Protein AF-0000000085013088 (afdb_homodimer)

Sequence (376 aa):
MSALPHLAALTQPIIFVDTETGGRDPARHPLLTVGLVTLTPQGEVTRPLHLRVRHEHYEVEEEAMAVNGIDLATHHATAQAPEEVAEAVRAYARAVGRVMLGGHNLAYDLGFLRWLLPDLKSIFRRGRVDTKLTAQFLLHAGILPRKVGTPLDQLAKYFGLAYQAHDALEDARVTAWVYAELLRLTARMSALPHLAALTQPIIFVDTETGGRDPARHPLLTVGLVTLTPQGEVTRPLHLRVRHEHYEVEEEAMAVNGIDLATHHATAQAPEEVAEAVRAYARAVGRVMLGGHNLAYDLGFLRWLLPDLKSIFRRGRVDTKLTAQFLLHAGILPRKVGTPLDQLAKYFGLAYQAHDALEDARVTAWVYAELLRLTAR

Solvent-accessible surface area (backbone atoms only — not comparable to full-atom values): 19861 Å² total; per-residue (Å²): 128,81,72,71,75,56,45,73,40,33,85,58,51,35,38,20,39,27,57,38,44,24,40,90,44,58,92,68,19,44,64,38,31,44,6,34,23,33,32,39,35,73,61,44,78,41,74,78,43,75,46,41,42,39,67,96,68,82,52,61,36,70,69,36,36,66,64,48,61,65,51,64,68,65,46,55,74,70,27,37,53,50,69,58,49,37,48,50,52,52,50,54,35,60,73,76,36,75,33,32,46,26,19,64,56,36,68,62,46,49,56,43,43,43,76,62,34,79,59,48,74,78,52,28,41,89,57,59,43,39,48,30,48,48,38,46,51,31,28,37,34,55,75,36,64,71,87,50,57,51,50,66,70,40,45,33,52,75,72,68,45,88,78,69,78,56,34,24,39,53,44,8,46,49,43,44,52,48,45,48,50,51,37,55,63,64,59,102,128,81,73,72,78,59,42,71,41,31,84,59,50,35,37,20,38,29,57,39,42,23,40,92,44,56,92,68,19,44,63,39,33,42,5,32,24,32,32,40,34,78,61,45,81,41,75,76,41,76,47,41,42,38,67,96,68,83,53,62,37,69,69,35,35,66,64,47,61,66,53,65,69,66,45,53,74,69,27,37,53,50,68,57,50,38,49,50,52,51,51,54,36,61,74,79,36,76,31,32,46,27,20,63,56,37,68,60,45,48,57,44,42,42,76,62,34,78,57,46,74,79,52,28,41,90,57,57,42,39,47,29,48,46,38,47,50,31,28,35,32,54,74,38,63,70,89,48,56,50,50,65,69,40,45,32,52,73,73,68,45,86,78,69,79,56,34,25,39,52,43,9,46,48,43,44,51,47,46,47,50,51,37,55,62,63,58,100

Secondary structure (DSSP, 8-state):
-------TT--S-EEEEEEEESSS-TTTSPEEEEEEEEE-TTS-EEEEEEEEB--SS----HHHHHHH---HHHHHHH-B-HHHHHHHHHHHHHHH-S-EEEESSHHHHHHHHHHH-TTHHHHS-S-EEEHHHHHHHHHHTTSS-GGG-S-HHHHHHHTT-----S-HHHHHHHHHHHHHHHHHHHH-/-------TT--S-EEEEEEEESSS-TTTSPEEEEEEEEE-TTS-EEEEEEEEB--SS----HHHHHHH---HHHHHHH-B-HHHHHHHHHHHHHHH-S-EEEESSHHHHHHHHHHH-TTHHHHS-S-EEEHHHHHHHHHHTTSS-GGG-S-HHHHHHHTT-----S-HHHHHHHHHHHHHHHHHHHH-

Organism: Deinococcus geothermalis (strain DSM 11300 / CIP 105573 / AG-3a) (NCBI:txid319795)

Structure (mmCIF, N/CA/C/O backbone):
data_AF-0000000085013088-model_v1
#
loop_
_entity.id
_entity.type
_entity.pdbx_description
1 polymer 'Exonuclease domain in DNA-polymerase alpha and epsilon chain, ribonuclease T'
#
loop_
_atom_site.group_PDB
_atom_site.id
_atom_site.type_symbol
_atom_site.label_atom_id
_atom_site.label_alt_id
_atom_site.label_comp_id
_atom_site.label_asym_id
_atom_site.label_entity_id
_atom_site.label_seq_id
_atom_site.pdbx_PDB_ins_code
_atom_site.Cartn_x
_atom_site.Cartn_y
_atom_site.Cartn_z
_atom_site.occupancy
_atom_site.B_iso_or_equiv
_atom_site.auth_seq_id
_atom_site.auth_comp_id
_atom_site.auth_asym_id
_atom_site.auth_atom_id
_atom_site.pdbx_PDB_model_num
ATOM 1 N N . MET A 1 1 ? 30.219 -21.75 -6.418 1 27.48 1 MET A N 1
ATOM 2 C CA . MET A 1 1 ? 28.812 -21.344 -6.43 1 27.48 1 MET A CA 1
ATOM 3 C C . MET A 1 1 ? 28.562 -20.266 -5.383 1 27.48 1 MET A C 1
ATOM 5 O O . MET A 1 1 ? 28.609 -20.531 -4.184 1 27.48 1 MET A O 1
ATOM 9 N N . SER A 1 2 ? 29 -19.047 -5.52 1 30.52 2 SER A N 1
ATOM 10 C CA . SER A 1 2 ? 28.984 -18.016 -4.492 1 30.52 2 SER A CA 1
ATOM 11 C C . SER A 1 2 ? 27.594 -17.875 -3.869 1 30.52 2 SER A C 1
ATOM 13 O O . SER A 1 2 ? 26.594 -17.938 -4.574 1 30.52 2 SER A O 1
ATOM 15 N N . ALA A 1 3 ? 27.375 -18.297 -2.654 1 36.16 3 ALA A N 1
ATOM 16 C CA . ALA A 1 3 ? 26.109 -18.281 -1.903 1 36.16 3 ALA A CA 1
ATOM 17 C C . ALA A 1 3 ? 25.359 -16.984 -2.148 1 36.16 3 ALA A C 1
ATOM 19 O O . ALA A 1 3 ? 25.953 -15.906 -2.209 1 36.16 3 ALA A O 1
ATOM 20 N N . LEU A 1 4 ? 24.328 -16.969 -2.924 1 45.94 4 LEU A N 1
ATOM 21 C CA . LEU A 1 4 ? 23.516 -15.773 -3.113 1 45.94 4 LEU A CA 1
ATOM 22 C C . LEU A 1 4 ? 23.516 -14.922 -1.85 1 45.94 4 LEU A C 1
ATOM 24 O O . LEU A 1 4 ? 23.344 -15.445 -0.745 1 45.94 4 LEU A O 1
ATOM 28 N N . PRO A 1 5 ? 24.188 -13.789 -1.758 1 49.44 5 PRO A N 1
ATOM 29 C CA . PRO A 1 5 ? 24.172 -13 -0.524 1 49.44 5 PRO A CA 1
ATOM 30 C C . PRO A 1 5 ? 22.812 -13.055 0.192 1 49.44 5 PRO A C 1
ATOM 32 O O . PRO A 1 5 ? 21.766 -13.062 -0.459 1 49.44 5 PRO A O 1
ATOM 35 N N . HIS A 1 6 ? 22.703 -13.836 1.251 1 55.47 6 HIS A N 1
ATOM 36 C CA . HIS A 1 6 ? 21.594 -13.906 2.182 1 55.47 6 HIS A CA 1
ATOM 37 C C . HIS A 1 6 ? 20.781 -12.609 2.176 1 55.47 6 HIS A C 1
ATOM 39 O O . HIS A 1 6 ? 21.359 -11.523 2.064 1 55.47 6 HIS A O 1
ATOM 45 N N . LEU A 1 7 ? 19.516 -12.695 1.438 1 63.69 7 LEU A N 1
ATOM 46 C CA . LEU A 1 7 ? 18.641 -11.57 1.767 1 63.69 7 LEU A CA 1
ATOM 47 C C . LEU A 1 7 ? 18.703 -11.25 3.256 1 63.69 7 LEU A C 1
ATOM 49 O O . LEU A 1 7 ? 17.781 -11.586 4.008 1 63.69 7 LEU A O 1
ATOM 53 N N . ALA A 1 8 ? 19.938 -11.125 3.754 1 59.41 8 ALA A N 1
ATOM 54 C CA . ALA A 1 8 ? 20.438 -11.227 5.121 1 59.41 8 ALA A CA 1
ATOM 55 C C . ALA A 1 8 ? 19.453 -10.602 6.113 1 59.41 8 ALA A C 1
ATOM 57 O O . ALA A 1 8 ? 19.281 -11.109 7.227 1 59.41 8 ALA A O 1
ATOM 58 N N . ALA A 1 9 ? 18.531 -9.719 5.668 1 79.69 9 ALA A N 1
ATOM 59 C CA . ALA A 1 9 ? 17.75 -9.133 6.758 1 79.69 9 ALA A CA 1
ATOM 60 C C . ALA A 1 9 ? 16.312 -9.641 6.73 1 79.69 9 ALA A C 1
ATOM 62 O O . ALA A 1 9 ? 15.523 -9.344 7.637 1 79.69 9 ALA A O 1
ATOM 63 N N . LEU A 1 10 ? 16.047 -10.508 5.746 1 89.06 10 LEU A N 1
ATOM 64 C CA . LEU A 1 10 ? 14.742 -11.156 5.773 1 89.06 10 LEU A CA 1
ATOM 65 C C . LEU A 1 10 ? 14.758 -12.367 6.695 1 89.06 10 LEU A C 1
ATOM 67 O O . LEU A 1 10 ? 15.438 -13.359 6.414 1 89.06 10 LEU A O 1
ATOM 71 N N . THR A 1 11 ? 13.984 -12.32 7.762 1 90.5 11 THR A N 1
ATOM 72 C CA . THR A 1 11 ? 14.117 -13.344 8.797 1 90.5 11 THR A CA 1
ATOM 73 C C . THR A 1 11 ? 12.922 -14.297 8.766 1 90.5 11 THR A C 1
ATOM 75 O O . THR A 1 11 ? 12.922 -15.305 9.469 1 90.5 11 THR A O 1
ATOM 78 N N . GLN A 1 12 ? 11.906 -13.969 8.078 1 94.38 12 GLN A N 1
ATOM 79 C CA . GLN A 1 12 ? 10.727 -14.82 7.93 1 94.38 12 GLN A CA 1
ATOM 80 C C . GLN A 1 12 ? 10.273 -14.891 6.473 1 94.38 12 GLN A C 1
ATOM 82 O O . GLN A 1 12 ? 10.531 -13.961 5.695 1 94.38 12 GLN A O 1
ATOM 87 N N . PRO A 1 13 ? 9.648 -16.016 6.125 1 97.25 13 PRO A N 1
ATOM 88 C CA . PRO A 1 13 ? 9.102 -16.094 4.77 1 97.25 13 PRO A CA 1
ATOM 89 C C . PRO A 1 13 ? 8 -15.07 4.523 1 97.25 13 PRO A C 1
ATOM 91 O O . PRO A 1 13 ? 7.449 -14.508 5.473 1 97.25 13 PRO A O 1
ATOM 94 N N . ILE A 1 14 ? 7.781 -14.812 3.285 1 98.31 14 ILE A N 1
ATOM 95 C CA . ILE A 1 14 ? 6.656 -14 2.842 1 98.31 14 ILE A CA 1
ATOM 96 C C . ILE A 1 14 ? 5.844 -14.766 1.8 1 98.31 14 ILE A C 1
ATOM 98 O O . ILE A 1 14 ? 6.41 -15.391 0.9 1 98.31 14 ILE A O 1
ATOM 102 N N . ILE A 1 15 ? 4.578 -14.797 1.959 1 98.88 15 ILE A N 1
ATOM 103 C CA . ILE A 1 15 ? 3.709 -15.367 0.937 1 98.88 15 ILE A CA 1
ATOM 104 C C . ILE A 1 15 ? 3.297 -14.281 -0.055 1 98.88 15 ILE A C 1
ATOM 106 O O . ILE A 1 15 ? 2.836 -13.203 0.344 1 98.88 15 ILE A O 1
ATOM 110 N N . PHE A 1 16 ? 3.523 -14.523 -1.338 1 98.94 16 PHE A N 1
ATOM 111 C CA . PHE A 1 16 ? 3.107 -13.609 -2.393 1 98.94 16 PHE A CA 1
ATOM 112 C C . PHE A 1 16 ? 1.864 -14.125 -3.104 1 98.94 16 PHE A C 1
ATOM 114 O O . PHE A 1 16 ? 1.742 -15.328 -3.352 1 98.94 16 PHE A O 1
ATOM 121 N N . VAL A 1 17 ? 0.994 -13.133 -3.443 1 98.94 17 VAL A N 1
ATOM 122 C CA . VAL A 1 17 ? -0.267 -13.508 -4.074 1 98.94 17 VAL A CA 1
ATOM 123 C C . VAL A 1 17 ? -0.49 -12.664 -5.328 1 98.94 17 VAL A C 1
ATOM 125 O O . VAL A 1 17 ? 0.005 -11.539 -5.422 1 98.94 17 VAL A O 1
ATOM 128 N N . ASP A 1 18 ? -1.131 -13.141 -6.254 1 98.88 18 ASP A N 1
ATOM 129 C CA . ASP A 1 18 ? -1.728 -12.453 -7.395 1 98.88 18 ASP A CA 1
ATOM 130 C C . ASP A 1 18 ? -3.066 -13.078 -7.777 1 98.88 18 ASP A C 1
ATOM 132 O O . ASP A 1 18 ? -3.305 -14.258 -7.512 1 98.88 18 ASP A O 1
ATOM 136 N N . THR A 1 19 ? -3.943 -12.289 -8.383 1 98.88 19 THR A N 1
ATOM 137 C CA . THR A 1 19 ? -5.254 -12.789 -8.773 1 98.88 19 THR A CA 1
ATOM 138 C C . THR A 1 19 ? -5.578 -12.398 -10.211 1 98.88 19 THR A C 1
ATOM 140 O O . THR A 1 19 ? -5.074 -11.391 -10.711 1 98.88 19 THR A O 1
ATOM 143 N N . GLU A 1 20 ? -6.25 -13.164 -10.906 1 98.75 20 GLU A N 1
ATOM 144 C CA . GLU A 1 20 ? -6.961 -12.805 -12.133 1 98.75 20 GLU A CA 1
ATOM 145 C C . GLU A 1 20 ? -8.461 -12.695 -11.883 1 98.75 20 GLU A C 1
ATOM 147 O O . GLU A 1 20 ? -9.031 -13.484 -11.133 1 98.75 20 GLU A O 1
ATOM 152 N N . THR A 1 21 ? -9.109 -11.75 -12.539 1 98.75 21 THR A N 1
ATOM 153 C CA . THR A 1 21 ? -10.5 -11.422 -12.219 1 98.75 21 THR A CA 1
ATOM 154 C C . THR A 1 21 ? -11.297 -11.156 -13.484 1 98.75 21 THR A C 1
ATOM 156 O O . THR A 1 21 ? -10.719 -10.953 -14.555 1 98.75 21 THR A O 1
ATOM 159 N N . GLY A 1 22 ? -12.586 -11.25 -13.406 1 98.56 22 GLY A N 1
ATOM 160 C CA . GLY A 1 22 ? -13.453 -11.055 -14.555 1 98.56 22 GLY A CA 1
ATOM 161 C C . GLY A 1 22 ? -13.719 -9.594 -14.859 1 98.56 22 GLY A C 1
ATOM 162 O O . GLY A 1 22 ? -14.469 -9.266 -15.781 1 98.56 22 GLY A O 1
ATOM 163 N N . GLY A 1 23 ? -13.242 -8.688 -14.172 1 98.19 23 GLY A N 1
ATOM 164 C CA . GLY A 1 23 ? -13.367 -7.242 -14.242 1 98.19 23 GLY A CA 1
ATOM 165 C C . GLY A 1 23 ? -12.641 -6.523 -13.117 1 98.19 23 GLY A C 1
ATOM 166 O O . GLY A 1 23 ? -11.859 -7.137 -12.383 1 98.19 23 GLY A O 1
ATOM 167 N N . ARG A 1 24 ? -12.859 -5.195 -12.977 1 95.69 24 ARG A N 1
ATOM 168 C CA . ARG A 1 24 ? -12.055 -4.406 -12.055 1 95.69 24 ARG A CA 1
ATOM 169 C C . ARG A 1 24 ? -12.812 -4.148 -10.75 1 95.69 24 ARG A C 1
ATOM 171 O O . ARG A 1 24 ? -12.227 -3.688 -9.766 1 95.69 24 ARG A O 1
ATOM 178 N N . ASP A 1 25 ? -14.055 -4.5 -10.641 1 96 25 ASP A N 1
ATOM 179 C CA . ASP A 1 25 ? -14.883 -4.23 -9.469 1 96 25 ASP A CA 1
ATOM 180 C C . ASP A 1 25 ? -15.141 -5.508 -8.672 1 96 25 ASP A C 1
ATOM 182 O O . ASP A 1 25 ? -15.984 -6.324 -9.062 1 96 25 ASP A O 1
ATOM 186 N N . PRO A 1 26 ? -14.602 -5.559 -7.504 1 96.25 26 PRO A N 1
ATOM 187 C CA . PRO A 1 26 ? -14.75 -6.797 -6.734 1 96.25 26 PRO A CA 1
ATOM 188 C C . PRO A 1 26 ? -16.172 -7.027 -6.246 1 96.25 26 PRO A C 1
ATOM 190 O O . PRO A 1 26 ? -16.531 -8.141 -5.852 1 96.25 26 PRO A O 1
ATOM 193 N N . ALA A 1 27 ? -17 -6.023 -6.238 1 93.69 27 ALA A N 1
ATOM 194 C CA . ALA A 1 27 ? -18.391 -6.176 -5.824 1 93.69 27 ALA A CA 1
ATOM 195 C C . ALA A 1 27 ? -19.234 -6.754 -6.953 1 93.69 27 ALA A C 1
ATOM 197 O O . ALA A 1 27 ? -20.328 -7.266 -6.715 1 93.69 27 ALA A O 1
ATOM 198 N N . ARG A 1 28 ? -18.719 -6.711 -8.156 1 96.31 28 ARG A N 1
ATOM 199 C CA . ARG A 1 28 ? -19.5 -7.078 -9.336 1 96.31 28 ARG A CA 1
ATOM 200 C C . ARG A 1 28 ? -18.859 -8.242 -10.086 1 96.31 28 ARG A C 1
ATOM 202 O O . ARG A 1 28 ? -19.562 -9.125 -10.578 1 96.31 28 ARG A O 1
ATOM 209 N N . HIS A 1 29 ? -17.578 -8.219 -10.172 1 98.38 29 HIS A N 1
ATOM 210 C CA . HIS A 1 29 ? -16.859 -9.148 -11.047 1 98.38 29 HIS A CA 1
ATOM 211 C C . HIS A 1 29 ? -16.25 -10.289 -10.25 1 98.38 29 HIS A C 1
ATOM 213 O O . HIS A 1 29 ? -15.812 -10.094 -9.109 1 98.38 29 HIS A O 1
ATOM 219 N N . PRO A 1 30 ? -16.172 -11.438 -10.828 1 98.31 30 PRO A N 1
ATOM 220 C CA . PRO A 1 30 ? -15.711 -12.617 -10.094 1 98.31 30 PRO A CA 1
ATOM 221 C C . PRO A 1 30 ? -14.188 -12.68 -9.977 1 98.31 30 PRO A C 1
ATOM 223 O O . PRO A 1 30 ? -13.477 -12.297 -10.906 1 98.31 30 PRO A O 1
ATOM 226 N N . LEU A 1 31 ? -13.727 -13.156 -8.805 1 98.69 31 LEU A N 1
ATOM 227 C CA . LEU A 1 31 ? -12.375 -13.672 -8.641 1 98.69 31 LEU A CA 1
ATOM 228 C C . LEU A 1 31 ? -12.203 -14.992 -9.375 1 98.69 31 LEU A C 1
ATOM 230 O O . LEU A 1 31 ? -12.875 -15.977 -9.062 1 98.69 31 LEU A O 1
ATOM 234 N N . LEU A 1 32 ? -11.312 -15.07 -10.344 1 98.81 32 LEU A N 1
ATOM 235 C CA . LEU A 1 32 ? -11.25 -16.25 -11.195 1 98.81 32 LEU A CA 1
ATOM 236 C C . LEU A 1 32 ? -10.117 -17.172 -10.766 1 98.81 32 LEU A C 1
ATOM 238 O O . LEU A 1 32 ? -10.312 -18.375 -10.617 1 98.81 32 LEU A O 1
ATOM 242 N N . THR A 1 33 ? -8.945 -16.656 -10.594 1 98.88 33 THR A N 1
ATOM 243 C CA . THR A 1 33 ? -7.824 -17.484 -10.18 1 98.88 33 THR A CA 1
ATOM 244 C C . THR A 1 33 ? -7.004 -16.797 -9.094 1 98.88 33 THR A C 1
ATOM 246 O O . THR A 1 33 ? -7.031 -15.562 -8.984 1 98.88 33 THR A O 1
ATOM 249 N N . VAL A 1 34 ? -6.363 -17.531 -8.227 1 98.88 34 VAL A N 1
ATOM 250 C CA . VAL A 1 34 ? -5.449 -17.078 -7.184 1 98.88 34 VAL A CA 1
ATOM 251 C C . VAL A 1 34 ? -4.121 -17.828 -7.305 1 98.88 34 VAL A C 1
ATOM 253 O O . VAL A 1 34 ? -4.098 -19.047 -7.391 1 98.88 34 VAL A O 1
ATOM 256 N N . GLY A 1 35 ? -3.076 -17.125 -7.418 1 98.88 35 GLY A N 1
ATOM 257 C CA . GLY A 1 35 ? -1.736 -17.688 -7.367 1 98.88 35 GLY A CA 1
ATOM 258 C C . GLY A 1 35 ? -0.984 -17.328 -6.098 1 98.88 35 GLY A C 1
ATOM 259 O O . GLY A 1 35 ? -1.041 -16.172 -5.645 1 98.88 35 GLY A O 1
ATOM 260 N N . LEU A 1 36 ? -0.337 -18.344 -5.477 1 98.88 36 LEU A N 1
ATOM 261 C CA . LEU A 1 36 ? 0.45 -18.125 -4.27 1 98.88 36 LEU A CA 1
ATOM 262 C C . LEU A 1 36 ? 1.826 -18.766 -4.391 1 98.88 36 LEU A C 1
ATOM 264 O O . LEU A 1 36 ? 1.956 -19.859 -4.941 1 98.88 36 LEU A O 1
ATOM 268 N N . VAL A 1 37 ? 2.807 -18.125 -3.895 1 98.94 37 VAL A N 1
ATOM 269 C CA . VAL A 1 37 ? 4.137 -18.688 -3.699 1 98.94 37 VAL A CA 1
ATOM 270 C C . VAL A 1 37 ? 4.719 -18.203 -2.375 1 98.94 37 VAL A C 1
ATOM 272 O O . VAL A 1 37 ? 4.184 -17.266 -1.764 1 98.94 37 VAL A O 1
ATOM 275 N N . THR A 1 38 ? 5.699 -18.844 -1.912 1 98.75 38 THR A N 1
ATOM 276 C CA . THR A 1 38 ? 6.406 -18.438 -0.701 1 98.75 38 THR A CA 1
ATOM 277 C C . THR A 1 38 ? 7.844 -18.031 -1.02 1 98.75 38 THR A C 1
ATOM 279 O O . THR A 1 38 ? 8.57 -18.781 -1.682 1 98.75 38 THR A O 1
ATOM 282 N N . LEU A 1 39 ? 8.219 -16.828 -0.679 1 98.31 39 LEU A N 1
ATOM 283 C CA . LEU A 1 39 ? 9.617 -16.406 -0.702 1 98.31 39 LEU A CA 1
ATOM 284 C C . LEU A 1 39 ? 10.297 -16.719 0.628 1 98.31 39 LEU A C 1
ATOM 286 O O . LEU A 1 39 ? 9.891 -16.203 1.672 1 98.31 39 LEU A O 1
ATOM 290 N N . THR A 1 40 ? 11.32 -17.531 0.574 1 96.81 40 THR A N 1
ATOM 291 C CA . THR A 1 40 ? 12.039 -17.875 1.796 1 96.81 40 THR A CA 1
ATOM 292 C C . THR A 1 40 ? 13.078 -16.812 2.133 1 96.81 40 THR A C 1
ATOM 294 O O . THR A 1 40 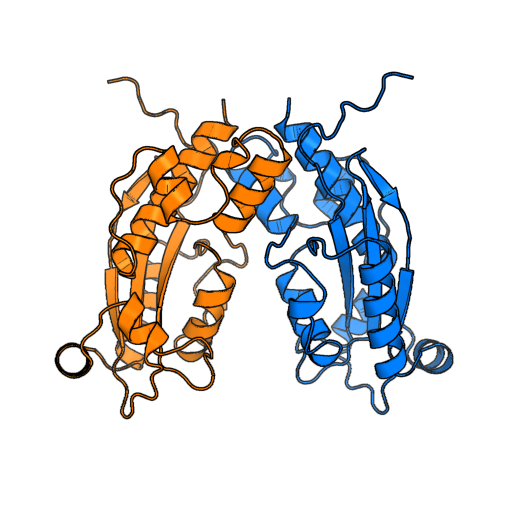? 13.461 -16.016 1.269 1 96.81 40 THR A O 1
ATOM 297 N N . PRO A 1 41 ? 13.523 -16.797 3.377 1 94.62 41 PRO A N 1
ATOM 298 C CA . PRO A 1 41 ? 14.562 -15.852 3.76 1 94.62 41 PRO A CA 1
ATOM 299 C C . PRO A 1 41 ? 15.844 -16.016 2.947 1 94.62 41 PRO A C 1
ATOM 301 O O . PRO A 1 41 ? 16.641 -15.078 2.852 1 94.62 41 PRO A O 1
ATOM 304 N N . GLN A 1 42 ? 16.062 -17.125 2.344 1 92.31 42 GLN A N 1
ATOM 305 C CA . GLN A 1 42 ? 17.25 -17.406 1.535 1 92.31 42 GLN A CA 1
ATOM 306 C C . GLN A 1 42 ? 17.078 -16.891 0.106 1 92.31 42 GLN A C 1
ATOM 308 O O . GLN A 1 42 ? 18.016 -16.922 -0.69 1 92.31 42 GLN A O 1
ATOM 313 N N . GLY A 1 43 ? 15.867 -16.438 -0.183 1 93.94 43 GLY A N 1
ATOM 314 C CA . GLY A 1 43 ? 15.625 -15.859 -1.498 1 93.94 43 GLY A CA 1
ATOM 315 C C . GLY A 1 43 ? 15.062 -16.859 -2.49 1 93.94 43 GLY A C 1
ATOM 316 O O . GLY A 1 43 ? 15.062 -16.609 -3.697 1 93.94 43 GLY A O 1
ATOM 317 N N . GLU A 1 44 ? 14.57 -17.922 -1.968 1 95.94 44 GLU A N 1
ATOM 318 C CA . GLU A 1 44 ? 13.984 -18.953 -2.83 1 95.94 44 GLU A CA 1
ATOM 319 C C . GLU A 1 44 ? 12.477 -18.766 -2.941 1 95.94 44 GLU A C 1
ATOM 321 O O . GLU A 1 44 ? 11.805 -18.453 -1.955 1 95.94 44 GLU A O 1
ATOM 326 N N . VAL A 1 45 ? 12.016 -18.969 -4.145 1 97.75 45 VAL A N 1
ATOM 327 C CA . VAL A 1 45 ? 10.57 -18.969 -4.367 1 97.75 45 VAL A CA 1
ATOM 328 C C . VAL A 1 45 ? 10.07 -20.406 -4.426 1 97.75 45 VAL A C 1
ATOM 330 O O . VAL A 1 45 ? 10.469 -21.172 -5.301 1 97.75 45 VAL A O 1
ATOM 333 N N . THR A 1 46 ? 9.18 -20.734 -3.486 1 98.31 46 THR A N 1
ATOM 334 C CA . THR A 1 46 ? 8.781 -22.125 -3.301 1 98.31 46 THR A CA 1
ATOM 335 C C . THR A 1 46 ? 7.266 -22.234 -3.16 1 98.31 46 THR A C 1
ATOM 337 O O . THR A 1 46 ? 6.551 -21.234 -3.236 1 98.31 46 THR A O 1
ATOM 340 N N . ARG A 1 47 ? 6.754 -23.469 -3.16 1 98.56 47 ARG A N 1
ATOM 341 C CA . ARG A 1 47 ? 5.395 -23.859 -2.793 1 98.56 47 ARG A CA 1
ATOM 342 C C . ARG A 1 47 ? 4.371 -23.203 -3.721 1 98.56 47 ARG A C 1
ATOM 344 O O . ARG A 1 47 ? 3.422 -22.578 -3.258 1 98.56 47 ARG A O 1
ATOM 351 N N . PRO A 1 48 ? 4.555 -23.406 -4.98 1 98.81 48 PRO A N 1
ATOM 352 C CA . PRO A 1 48 ? 3.555 -22.844 -5.895 1 98.81 48 PRO A CA 1
ATOM 353 C C . PRO A 1 48 ? 2.164 -23.438 -5.676 1 98.81 48 PRO A C 1
ATOM 355 O O . PRO A 1 48 ? 2.033 -24.656 -5.449 1 98.81 48 PRO A O 1
ATOM 358 N N . LEU A 1 49 ? 1.172 -22.609 -5.641 1 98.88 49 LEU A N 1
ATOM 359 C CA . LEU A 1 49 ? -0.227 -23.016 -5.562 1 98.88 49 LEU A CA 1
ATOM 360 C C . LEU A 1 49 ? -1.091 -22.172 -6.496 1 98.88 49 LEU A C 1
ATOM 362 O O . LEU A 1 49 ? -1.056 -20.938 -6.441 1 98.88 49 LEU A O 1
ATOM 366 N N . HIS A 1 50 ? -1.77 -22.781 -7.387 1 98.81 50 HIS A N 1
ATOM 367 C CA . HIS A 1 50 ? -2.66 -22.125 -8.344 1 98.81 50 HIS A CA 1
ATOM 368 C C . HIS A 1 50 ? -4.094 -22.625 -8.18 1 98.81 50 HIS A C 1
ATOM 370 O O . HIS A 1 50 ? -4.371 -23.812 -8.352 1 98.81 50 HIS A O 1
ATOM 376 N N . LEU A 1 51 ? -4.949 -21.719 -7.801 1 98.88 51 LEU A N 1
ATOM 377 C CA . LEU A 1 51 ? -6.332 -22.062 -7.5 1 98.88 51 LEU A CA 1
ATOM 378 C C . LEU A 1 51 ? -7.293 -21.406 -8.477 1 98.88 51 LEU A C 1
ATOM 380 O O . LEU A 1 51 ? -7.043 -20.281 -8.93 1 98.88 51 LEU A O 1
ATOM 384 N N . ARG A 1 52 ? -8.352 -22.078 -8.852 1 98.75 52 ARG A N 1
ATOM 385 C CA . ARG A 1 52 ? -9.422 -21.594 -9.711 1 98.75 52 ARG A CA 1
ATOM 386 C C . ARG A 1 52 ? -10.742 -21.531 -8.953 1 98.75 52 ARG A C 1
ATOM 388 O O .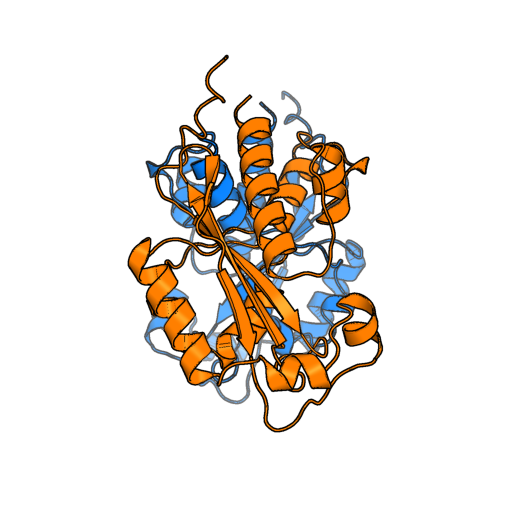 ARG A 1 52 ? -11.148 -22.531 -8.328 1 98.75 52 ARG A O 1
ATOM 395 N N . VAL A 1 53 ? -11.43 -20.422 -9 1 98.88 53 VAL A N 1
ATOM 396 C CA . VAL A 1 53 ? -12.625 -20.219 -8.195 1 98.88 53 VAL A CA 1
ATOM 397 C C . VAL A 1 53 ? -13.867 -20.359 -9.07 1 98.88 53 VAL A C 1
ATOM 399 O O . VAL A 1 53 ? -14.016 -19.656 -10.07 1 98.88 53 VAL A O 1
ATOM 402 N N . ARG A 1 54 ? -14.758 -21.188 -8.664 1 98.56 54 ARG A N 1
ATOM 403 C CA . ARG A 1 54 ? -16 -21.422 -9.391 1 98.56 54 ARG A CA 1
ATOM 404 C C . ARG A 1 54 ? -17.078 -20.438 -8.953 1 98.56 54 ARG A C 1
ATOM 406 O O . ARG A 1 54 ? -17.203 -20.125 -7.77 1 98.56 54 ARG A O 1
ATOM 413 N N . HIS A 1 55 ? -17.812 -19.953 -9.906 1 97.94 55 HIS A N 1
ATOM 414 C CA . HIS A 1 55 ? -18.969 -19.109 -9.633 1 97.94 55 HIS A CA 1
ATOM 415 C C . HIS A 1 55 ? -20.219 -19.625 -10.344 1 97.94 55 HIS A C 1
ATOM 417 O O . HIS A 1 55 ? -20.109 -20.328 -11.352 1 97.94 55 HIS A O 1
ATOM 423 N N . GLU A 1 56 ? -21.344 -19.375 -9.797 1 95.31 56 GLU A N 1
ATOM 424 C CA . GLU A 1 56 ? -22.594 -19.734 -10.445 1 95.31 56 GLU A CA 1
ATOM 425 C C . GLU A 1 56 ? -22.828 -18.906 -11.711 1 95.31 56 GLU A C 1
ATOM 427 O O . GLU A 1 56 ? -23.344 -19.422 -12.711 1 95.31 56 GLU A O 1
ATOM 432 N N . HIS A 1 57 ? -22.531 -17.688 -11.586 1 95.31 57 HIS A N 1
ATOM 433 C CA . HIS A 1 57 ? -22.625 -16.75 -12.695 1 95.31 57 HIS A CA 1
ATOM 434 C C . HIS A 1 57 ? -21.328 -15.961 -12.859 1 95.31 57 HIS A C 1
ATOM 436 O O . HIS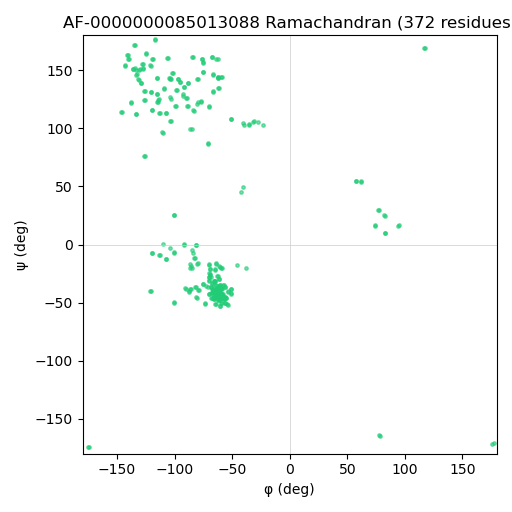 A 1 57 ? -20.688 -15.586 -11.867 1 95.31 57 HIS A O 1
ATOM 442 N N . TYR A 1 58 ? -20.969 -15.797 -14.094 1 97.75 58 TYR A N 1
ATOM 443 C CA . TYR A 1 58 ? -19.766 -15.047 -14.398 1 97.75 58 TYR A CA 1
ATOM 444 C C . TYR A 1 58 ? -20.094 -13.711 -15.055 1 97.75 58 TYR A C 1
ATOM 446 O O . TYR A 1 58 ? -20.297 -13.641 -16.266 1 97.75 58 TYR A O 1
ATOM 454 N N . GLU A 1 59 ? -20.156 -12.656 -14.242 1 98.06 59 GLU A N 1
ATOM 455 C CA . GLU A 1 59 ? -20.25 -11.305 -14.797 1 98.06 59 GLU A CA 1
ATOM 456 C C . GLU A 1 59 ? -18.875 -10.75 -15.133 1 98.06 59 GLU A C 1
ATOM 458 O O . GLU A 1 59 ? -18.188 -10.203 -14.258 1 98.06 59 GLU A O 1
ATOM 463 N N . VAL A 1 60 ? -18.516 -10.836 -16.453 1 98.38 60 VAL A N 1
ATOM 464 C CA . VAL A 1 60 ? -17.141 -10.516 -16.797 1 98.38 60 VAL A CA 1
ATOM 465 C C . VAL A 1 60 ? -17.109 -9.352 -17.797 1 98.38 60 VAL A C 1
ATOM 467 O O . VAL A 1 60 ? -18.109 -9.078 -18.469 1 98.38 60 VAL A O 1
ATOM 470 N N . GLU A 1 61 ? -16.016 -8.656 -17.766 1 98.44 61 GLU A N 1
ATOM 471 C CA . GLU A 1 61 ? -15.727 -7.629 -18.766 1 98.44 61 GLU A CA 1
ATOM 472 C C . GLU A 1 61 ? -14.836 -8.18 -19.875 1 98.44 61 GLU A C 1
ATOM 474 O O . GLU A 1 61 ? -13.883 -8.914 -19.609 1 98.44 61 GLU A O 1
ATOM 479 N N . GLU A 1 62 ? -15.102 -7.738 -21.109 1 97.62 62 GLU A N 1
ATOM 480 C CA . GLU A 1 62 ? -14.359 -8.211 -22.266 1 97.62 62 GLU A CA 1
ATOM 481 C C . GLU A 1 62 ? -12.875 -7.871 -22.141 1 97.62 62 GLU A C 1
ATOM 483 O O . GLU A 1 62 ? -12.016 -8.688 -22.469 1 97.62 62 GLU A O 1
ATOM 488 N N . GLU A 1 63 ? -12.609 -6.699 -21.688 1 97.5 63 GLU A N 1
ATOM 489 C CA . GLU A 1 63 ? -11.227 -6.25 -21.578 1 97.5 63 GLU A CA 1
ATOM 490 C C . GLU A 1 63 ? -10.445 -7.117 -20.594 1 97.5 63 GLU A C 1
ATOM 492 O O . GLU A 1 63 ? -9.305 -7.496 -20.859 1 97.5 63 GLU A O 1
ATOM 497 N N . ALA A 1 64 ? -11.047 -7.406 -19.453 1 97.5 64 ALA A N 1
ATOM 498 C CA . ALA A 1 64 ? -10.383 -8.234 -18.438 1 97.5 64 ALA A CA 1
ATOM 499 C C . ALA A 1 64 ? -10.117 -9.641 -18.969 1 97.5 64 ALA A C 1
ATOM 501 O O . ALA A 1 64 ? -9.023 -10.18 -18.781 1 97.5 64 ALA A O 1
ATOM 502 N N . MET A 1 65 ? -11.094 -10.242 -19.688 1 97.81 65 MET A N 1
ATOM 503 C CA . MET A 1 65 ? -10.953 -11.594 -20.219 1 97.81 65 MET A CA 1
ATOM 504 C C . MET A 1 65 ? -9.914 -11.641 -21.328 1 97.81 65 MET A C 1
ATOM 506 O O . MET A 1 65 ? -9.195 -12.633 -21.469 1 97.81 65 MET A O 1
ATOM 510 N N . ALA A 1 66 ? -9.875 -10.594 -22.109 1 97.31 66 ALA A N 1
ATOM 511 C CA . ALA A 1 66 ? -8.875 -10.516 -23.172 1 97.31 66 ALA A CA 1
ATOM 512 C C . ALA A 1 66 ? -7.461 -10.461 -22.594 1 97.31 66 ALA A C 1
ATOM 514 O O . ALA A 1 66 ? -6.523 -11 -23.188 1 97.31 66 ALA A O 1
ATOM 515 N N . VAL A 1 67 ? -7.305 -9.844 -21.5 1 96.62 67 VAL A N 1
ATOM 516 C CA . VAL A 1 67 ? -6.004 -9.672 -20.859 1 96.62 67 VAL A CA 1
ATOM 517 C C . VAL A 1 67 ? -5.551 -11 -20.25 1 96.62 67 VAL A C 1
ATOM 519 O O . VAL A 1 67 ? -4.422 -11.445 -20.469 1 96.62 67 VAL A O 1
ATOM 522 N N . ASN A 1 68 ? -6.438 -11.656 -19.422 1 97.56 68 ASN A N 1
ATOM 523 C CA . ASN A 1 68 ? -5.996 -12.852 -18.719 1 97.56 68 ASN A CA 1
ATOM 524 C C . ASN A 1 68 ? -6.145 -14.102 -19.578 1 97.56 68 ASN A C 1
ATOM 526 O O . ASN A 1 68 ? -5.566 -15.148 -19.266 1 97.56 68 ASN A O 1
ATOM 530 N N . GLY A 1 69 ? -7.012 -14.031 -20.641 1 97.69 69 GLY A N 1
ATOM 531 C CA . GLY A 1 69 ? -7.117 -15.117 -21.609 1 97.69 69 GLY A CA 1
ATOM 532 C C . GLY A 1 69 ? -7.844 -16.328 -21.062 1 97.69 69 GLY A C 1
ATOM 533 O O . GLY A 1 69 ? -7.723 -17.438 -21.594 1 97.69 69 GLY A O 1
ATOM 534 N N . ILE A 1 70 ? -8.562 -16.188 -20 1 97.81 70 ILE A N 1
ATOM 535 C CA . ILE A 1 70 ? -9.227 -17.328 -19.375 1 97.81 70 ILE A CA 1
ATOM 536 C C . ILE A 1 70 ? -10.477 -17.703 -20.156 1 97.81 70 ILE A C 1
ATOM 538 O O . ILE A 1 70 ? -11.32 -16.844 -20.453 1 97.81 70 ILE A O 1
ATOM 542 N N . ASP A 1 71 ? -10.508 -18.906 -20.578 1 97.56 71 ASP A N 1
ATOM 543 C CA . ASP A 1 71 ? -11.734 -19.469 -21.141 1 97.56 71 ASP A CA 1
ATOM 544 C C . ASP A 1 71 ? -12.695 -19.891 -20.031 1 97.56 71 ASP A C 1
ATOM 546 O O . ASP A 1 71 ? -12.398 -20.812 -19.266 1 97.56 71 ASP A O 1
ATOM 550 N N . LEU A 1 72 ? -13.898 -19.359 -20.031 1 97.5 72 LEU A N 1
ATOM 551 C CA . LEU A 1 72 ? -14.797 -19.516 -18.891 1 97.5 72 LEU A CA 1
ATOM 552 C C . LEU A 1 72 ? -15.328 -20.953 -18.828 1 97.5 72 LEU A C 1
ATOM 554 O O . LEU A 1 72 ? -15.562 -21.469 -17.734 1 97.5 72 LEU A O 1
ATOM 558 N N . ALA A 1 73 ? -15.562 -21.547 -19.953 1 97.25 73 ALA A N 1
ATOM 559 C CA . ALA A 1 73 ? -16.062 -22.906 -19.953 1 97.25 73 ALA A CA 1
ATOM 560 C C . ALA A 1 73 ? -15.039 -23.875 -19.359 1 97.25 73 ALA A C 1
ATOM 562 O O . ALA A 1 73 ? -15.359 -24.656 -18.469 1 97.25 73 ALA A O 1
ATOM 563 N N . THR A 1 74 ? -13.836 -23.812 -19.859 1 97.69 74 THR A N 1
ATOM 564 C CA . THR A 1 74 ? -12.75 -24.625 -19.328 1 97.69 74 THR A CA 1
ATOM 565 C C . THR A 1 74 ? -12.508 -24.312 -17.859 1 97.69 74 THR A C 1
ATOM 567 O O . THR A 1 74 ? -12.305 -25.219 -17.047 1 97.69 74 THR A O 1
ATOM 570 N N . HIS A 1 75 ? -12.492 -23 -17.531 1 98.25 75 HIS A N 1
ATOM 571 C CA . HIS A 1 75 ? -12.32 -22.562 -16.156 1 98.25 75 HIS A CA 1
ATOM 572 C C . HIS A 1 75 ? -13.367 -23.172 -15.242 1 98.25 75 HIS A C 1
ATOM 574 O O . HIS A 1 75 ? -13.031 -23.766 -14.211 1 98.25 75 HIS A O 1
ATOM 580 N N . HIS A 1 76 ? -14.617 -23.047 -15.648 1 98 76 HIS A N 1
ATOM 581 C CA . HIS A 1 76 ? -15.711 -23.547 -14.828 1 98 76 HIS A CA 1
ATOM 582 C C . HIS A 1 76 ? -15.57 -25.047 -14.57 1 98 76 HIS A C 1
ATOM 584 O O . HIS A 1 76 ? -15.82 -25.516 -13.461 1 98 76 HIS A O 1
ATOM 590 N N . ALA A 1 77 ? -15.148 -25.75 -15.523 1 97.75 77 ALA A N 1
ATOM 591 C CA . ALA A 1 77 ? -15.062 -27.219 -15.461 1 97.75 77 ALA A CA 1
ATOM 592 C C . ALA A 1 77 ? -13.969 -27.656 -14.492 1 97.75 77 ALA A C 1
ATOM 594 O O . ALA A 1 77 ? -14.039 -28.75 -13.914 1 97.75 77 ALA A O 1
ATOM 595 N N . THR A 1 78 ? -12.984 -26.859 -14.258 1 97.69 78 THR A N 1
ATOM 596 C CA . THR A 1 78 ? -11.828 -27.266 -13.469 1 97.69 78 THR A CA 1
ATOM 597 C C . THR A 1 78 ? -11.766 -26.5 -12.156 1 97.69 78 THR A C 1
ATOM 599 O O . THR A 1 78 ? -10.953 -26.812 -11.281 1 97.69 78 THR A O 1
ATOM 602 N N . ALA A 1 79 ? -12.586 -25.531 -12.016 1 98.5 79 ALA A N 1
ATOM 603 C CA . ALA A 1 79 ? -12.57 -24.656 -10.844 1 98.5 79 ALA A CA 1
ATOM 604 C C . ALA A 1 79 ? -13.172 -25.344 -9.625 1 98.5 79 ALA A C 1
ATOM 606 O O . ALA A 1 79 ? -13.844 -26.375 -9.766 1 98.5 79 ALA A O 1
ATOM 607 N N . GLN A 1 80 ? -12.805 -24.891 -8.516 1 98.5 80 GLN A N 1
ATOM 608 C CA . GLN A 1 80 ? -13.305 -25.406 -7.25 1 98.5 80 GLN A CA 1
ATOM 609 C C . GLN A 1 80 ? -14.273 -24.422 -6.602 1 98.5 80 GLN A C 1
ATOM 611 O O . GLN A 1 80 ? -14.25 -23.234 -6.906 1 98.5 80 GLN A O 1
ATOM 616 N N . ALA A 1 81 ? -15.094 -24.984 -5.668 1 98.31 81 ALA A N 1
ATOM 617 C CA . ALA A 1 81 ? -16.016 -24.141 -4.926 1 98.31 81 ALA A CA 1
ATOM 618 C C . ALA A 1 81 ? -15.266 -23.109 -4.086 1 98.31 81 ALA A C 1
ATOM 620 O O . ALA A 1 81 ? -14.188 -23.391 -3.562 1 98.31 81 ALA A O 1
ATOM 621 N N . PRO A 1 82 ? -15.836 -21.922 -3.965 1 98.19 82 PRO A N 1
ATOM 622 C CA . PRO A 1 82 ? -15.156 -20.859 -3.217 1 98.19 82 PRO A CA 1
ATOM 623 C C . PRO A 1 82 ? -14.711 -21.312 -1.829 1 98.19 82 PRO A C 1
ATOM 625 O O . PRO A 1 82 ? -13.602 -20.969 -1.397 1 98.19 82 PRO A O 1
ATOM 628 N N . GLU A 1 83 ? -15.516 -22.016 -1.142 1 97.88 83 GLU A N 1
ATOM 629 C CA . GLU A 1 83 ? -15.172 -22.469 0.205 1 97.88 83 GLU A CA 1
ATOM 630 C C . GLU A 1 83 ? -13.953 -23.391 0.189 1 97.88 83 GLU A C 1
ATOM 632 O O . GLU A 1 83 ? -13.133 -23.359 1.11 1 97.88 83 GLU A O 1
ATOM 637 N N . GLU A 1 84 ? -13.883 -24.203 -0.813 1 98.56 84 GLU A N 1
ATOM 638 C CA . GLU A 1 84 ? -12.727 -25.078 -0.964 1 98.56 84 GLU A CA 1
ATOM 639 C C . GLU A 1 84 ? -11.453 -24.281 -1.243 1 98.56 84 GLU A C 1
ATOM 641 O O . GLU A 1 84 ? -10.391 -24.594 -0.7 1 98.56 84 GLU A O 1
ATOM 646 N N . VAL A 1 85 ? -11.617 -23.281 -2.057 1 98.75 85 VAL A N 1
ATOM 647 C CA . VAL A 1 85 ? -10.484 -22.422 -2.369 1 98.75 85 VAL A CA 1
ATOM 648 C C . VAL A 1 85 ? -10.039 -21.672 -1.111 1 98.75 85 VAL A C 1
ATOM 650 O O . VAL A 1 85 ? -8.844 -21.594 -0.82 1 98.75 85 VAL A O 1
ATOM 653 N N . ALA A 1 86 ? -10.977 -21.141 -0.38 1 98.62 86 ALA A N 1
ATOM 654 C CA . ALA A 1 86 ? -10.688 -20.438 0.872 1 98.62 86 ALA A CA 1
ATOM 655 C C . ALA A 1 86 ? -9.906 -21.328 1.828 1 98.62 86 ALA A C 1
ATOM 657 O O . ALA A 1 86 ? -8.898 -20.906 2.396 1 98.62 86 ALA A O 1
ATOM 658 N N . GLU A 1 87 ? -10.344 -22.516 1.953 1 98.5 87 GLU A N 1
ATOM 659 C CA . GLU A 1 87 ? -9.688 -23.453 2.855 1 98.5 87 GLU A CA 1
ATOM 660 C C . GLU A 1 87 ? -8.281 -23.797 2.367 1 98.5 87 GLU A C 1
ATOM 662 O O . GLU A 1 87 ? -7.363 -23.984 3.172 1 98.5 87 GLU A O 1
ATOM 667 N N . ALA A 1 88 ? -8.164 -23.969 1.072 1 98.69 88 ALA A N 1
ATOM 668 C CA . ALA A 1 88 ? -6.844 -24.234 0.508 1 98.69 88 ALA A CA 1
ATOM 669 C C . ALA A 1 88 ? -5.867 -23.109 0.842 1 98.69 88 ALA A C 1
ATOM 671 O O . ALA A 1 88 ? -4.711 -23.375 1.183 1 98.69 88 ALA A O 1
ATOM 672 N N . VAL A 1 89 ? -6.297 -21.891 0.742 1 98.5 89 VAL A N 1
ATOM 673 C CA . VAL A 1 89 ? -5.453 -20.75 1.063 1 98.5 89 VAL A CA 1
ATOM 674 C C . VAL A 1 89 ? -5.109 -20.75 2.553 1 98.5 89 VAL A C 1
ATOM 676 O O . VAL A 1 89 ? -3.959 -20.516 2.932 1 98.5 89 VAL A O 1
ATOM 679 N N . ARG A 1 90 ? -6.109 -21.031 3.406 1 98.38 90 ARG A N 1
ATOM 680 C CA . ARG A 1 90 ? -5.875 -21.109 4.844 1 98.38 90 ARG A CA 1
ATOM 681 C C . ARG A 1 90 ? -4.832 -22.172 5.168 1 98.38 90 ARG A C 1
ATOM 683 O O . ARG A 1 90 ? -3.93 -21.938 5.973 1 98.38 90 ARG A O 1
ATOM 690 N N . ALA A 1 91 ? -5.02 -23.312 4.539 1 98.44 91 ALA A N 1
ATOM 691 C CA . ALA A 1 91 ? -4.09 -24.406 4.762 1 98.44 91 ALA A CA 1
ATOM 692 C C . ALA A 1 91 ? -2.688 -24.047 4.277 1 98.44 91 ALA A C 1
ATOM 694 O O . ALA A 1 91 ? -1.693 -24.391 4.922 1 98.44 91 ALA A O 1
ATOM 695 N N . TYR A 1 92 ? -2.627 -23.453 3.15 1 98.62 92 TYR A N 1
ATOM 696 C CA . TYR A 1 92 ? -1.355 -23 2.604 1 98.62 92 TYR A CA 1
ATOM 697 C C . TYR A 1 92 ? -0.624 -22.094 3.6 1 98.62 92 TYR A C 1
ATOM 699 O O . TYR A 1 92 ? 0.563 -22.297 3.867 1 98.62 92 TYR A O 1
ATOM 707 N N . ALA A 1 93 ? -1.326 -21.094 4.094 1 98.12 93 ALA A N 1
ATOM 708 C CA . ALA A 1 93 ? -0.757 -20.156 5.055 1 98.12 93 ALA A CA 1
ATOM 709 C C . ALA A 1 93 ? -0.327 -20.859 6.332 1 98.12 93 ALA A C 1
ATOM 711 O O . ALA A 1 93 ? 0.748 -20.594 6.871 1 98.12 93 ALA A O 1
ATOM 712 N N . ARG A 1 94 ? -1.143 -21.734 6.793 1 97.31 94 ARG A N 1
ATOM 713 C CA . ARG A 1 94 ? -0.867 -22.453 8.031 1 97.31 94 ARG A CA 1
ATOM 714 C C . ARG A 1 94 ? 0.434 -23.25 7.918 1 97.31 94 ARG A C 1
ATOM 716 O O . ARG A 1 94 ? 1.176 -23.375 8.898 1 97.31 94 ARG A O 1
ATOM 723 N N . ALA A 1 95 ? 0.657 -23.797 6.785 1 97.69 95 ALA A N 1
ATOM 724 C CA . ALA A 1 95 ? 1.85 -24.609 6.562 1 97.69 95 ALA A CA 1
ATOM 725 C C . ALA A 1 95 ? 3.115 -23.766 6.641 1 97.69 95 ALA A C 1
ATOM 727 O O . ALA A 1 95 ? 4.184 -24.266 6.996 1 97.69 95 ALA A O 1
ATOM 728 N N . VAL A 1 96 ? 3.049 -22.562 6.273 1 95.56 96 VAL A N 1
ATOM 729 C CA . VAL A 1 96 ? 4.188 -21.656 6.32 1 95.56 96 VAL A CA 1
ATOM 730 C C . VAL A 1 96 ? 4.266 -21 7.695 1 95.56 96 VAL A C 1
ATOM 732 O O . VAL A 1 96 ? 5.352 -20.859 8.258 1 95.56 96 VAL A O 1
ATOM 735 N N . GLY A 1 97 ? 3.068 -20.641 8.227 1 93.44 97 GLY A N 1
ATOM 736 C CA . GLY A 1 97 ? 2.928 -19.859 9.438 1 93.44 97 GLY A CA 1
ATOM 737 C C . GLY A 1 97 ? 2.258 -18.516 9.203 1 93.44 97 GLY A C 1
ATOM 738 O O . GLY A 1 97 ? 1.966 -18.156 8.062 1 93.44 97 GLY A O 1
ATOM 739 N N . ARG A 1 98 ? 1.893 -17.859 10.336 1 93.06 98 ARG A N 1
ATOM 740 C CA . ARG A 1 98 ? 1.292 -16.531 10.211 1 93.06 98 ARG A CA 1
ATOM 741 C C . ARG A 1 98 ? 2.326 -15.5 9.773 1 93.06 98 ARG A C 1
ATOM 743 O O . ARG A 1 98 ? 3.023 -14.922 10.609 1 93.06 98 ARG A O 1
ATOM 750 N N . VAL A 1 99 ? 2.449 -15.414 8.461 1 97 99 VAL A N 1
ATOM 751 C CA . VAL A 1 99 ? 3.473 -14.547 7.883 1 97 99 VAL A CA 1
ATOM 752 C C . VAL A 1 99 ? 2.812 -13.445 7.062 1 97 99 VAL A C 1
ATOM 754 O O . VAL A 1 99 ? 1.586 -13.391 6.953 1 97 99 VAL A O 1
ATOM 757 N N . MET A 1 100 ? 3.652 -12.516 6.512 1 97.62 100 MET A N 1
ATOM 758 C CA . MET A 1 100 ? 3.146 -11.375 5.75 1 97.62 100 MET A CA 1
ATOM 759 C C . MET A 1 100 ? 2.689 -11.812 4.359 1 97.62 100 MET A C 1
ATOM 761 O O . MET A 1 100 ? 3.23 -12.766 3.795 1 97.62 100 MET A O 1
ATOM 765 N N . LEU A 1 101 ? 1.695 -11.102 3.906 1 98.38 101 LEU A N 1
ATOM 766 C CA . LEU A 1 101 ? 1.237 -11.25 2.529 1 98.38 101 LEU A CA 1
ATOM 767 C C . LEU A 1 101 ? 1.822 -10.156 1.644 1 98.38 101 LEU A C 1
ATOM 769 O O . LEU A 1 101 ? 1.872 -8.984 2.043 1 98.38 101 LEU A O 1
ATOM 773 N N . GLY A 1 102 ? 2.334 -10.547 0.507 1 98.62 102 GLY A N 1
ATOM 774 C CA . GLY A 1 102 ? 2.902 -9.617 -0.455 1 98.62 102 GLY A CA 1
ATOM 775 C C . GLY A 1 102 ? 2.289 -9.742 -1.837 1 98.62 102 GLY A C 1
ATOM 776 O O . GLY A 1 102 ? 1.63 -10.734 -2.145 1 98.62 102 GLY A O 1
ATOM 777 N N . GLY A 1 103 ? 2.516 -8.773 -2.625 1 98.75 103 GLY A N 1
ATOM 778 C CA . GLY A 1 103 ? 2.045 -8.719 -4 1 98.75 103 GLY A CA 1
ATOM 779 C C . GLY A 1 103 ? 2.553 -7.508 -4.758 1 98.75 103 GLY A C 1
ATOM 780 O O . GLY A 1 103 ? 3.451 -6.809 -4.285 1 98.75 103 GLY A O 1
ATOM 781 N N . HIS A 1 104 ? 2.1 -7.293 -5.953 1 98.81 104 HIS A N 1
ATOM 782 C CA . HIS A 1 104 ? 2.311 -6.113 -6.785 1 98.81 104 HIS A CA 1
ATOM 783 C C . HIS A 1 104 ? 1.008 -5.355 -7.008 1 98.81 104 HIS A C 1
ATOM 785 O O . HIS A 1 104 ? 0.129 -5.824 -7.738 1 98.81 104 HIS A O 1
ATOM 791 N N . ASN A 1 105 ? 0.969 -4.113 -6.422 1 97 105 ASN A N 1
ATOM 792 C CA . ASN A 1 105 ? -0.334 -3.467 -6.309 1 97 105 ASN A CA 1
ATOM 793 C C . ASN A 1 105 ? -1.324 -4.332 -5.531 1 97 105 ASN A C 1
ATOM 795 O O . ASN A 1 105 ? -2.414 -4.625 -6.023 1 97 105 ASN A O 1
ATOM 799 N N . LEU A 1 106 ? -0.856 -4.68 -4.34 1 97.69 106 LEU A N 1
ATOM 800 C CA . LEU A 1 106 ? -1.49 -5.703 -3.516 1 97.69 106 LEU A CA 1
ATOM 801 C C . LEU A 1 106 ? -2.916 -5.305 -3.152 1 97.69 106 LEU A C 1
ATOM 803 O O . LEU A 1 106 ? -3.781 -6.164 -2.977 1 97.69 106 LEU A O 1
ATOM 807 N N . ALA A 1 107 ? -3.211 -4.008 -3.043 1 94.5 107 ALA A N 1
ATOM 808 C CA . ALA A 1 107 ? -4.539 -3.533 -2.668 1 94.5 107 ALA A CA 1
ATOM 809 C C . ALA A 1 107 ? -5.602 -4.074 -3.619 1 94.5 107 ALA A C 1
ATOM 811 O O . ALA A 1 107 ? -6.73 -4.359 -3.203 1 94.5 107 ALA A O 1
ATOM 812 N N . TYR A 1 108 ? -5.211 -4.16 -4.848 1 95.88 108 TYR A N 1
ATOM 813 C CA . TYR A 1 108 ? -6.133 -4.703 -5.84 1 95.88 108 TYR A CA 1
ATOM 814 C C . TYR A 1 108 ? -6.527 -6.133 -5.496 1 95.88 108 TYR A C 1
ATOM 816 O O . TYR A 1 108 ? -7.715 -6.453 -5.41 1 95.88 108 TYR A O 1
ATOM 824 N N . ASP A 1 109 ? -5.547 -6.977 -5.285 1 98.19 109 ASP A N 1
ATOM 825 C CA . ASP A 1 109 ? -5.793 -8.383 -4.961 1 98.19 109 ASP A CA 1
ATOM 826 C C . ASP A 1 109 ? -6.602 -8.516 -3.672 1 98.19 109 ASP A C 1
ATOM 828 O O . ASP A 1 109 ? -7.504 -9.352 -3.586 1 98.19 109 ASP A O 1
ATOM 832 N N . LEU A 1 110 ? -6.254 -7.738 -2.699 1 96.94 110 LEU A N 1
ATOM 833 C CA . LEU A 1 110 ? -6.938 -7.801 -1.413 1 96.94 110 LEU A CA 1
ATOM 834 C C . LEU A 1 110 ? -8.414 -7.449 -1.564 1 96.94 110 LEU A C 1
ATOM 836 O O . LEU A 1 110 ? -9.258 -7.992 -0.854 1 96.94 110 LEU A O 1
ATOM 840 N N . GLY A 1 111 ? -8.695 -6.492 -2.494 1 95.5 111 GLY A N 1
ATOM 841 C CA . GLY A 1 111 ? -10.078 -6.137 -2.76 1 95.5 111 GLY A CA 1
ATOM 842 C C . GLY A 1 111 ? -10.922 -7.32 -3.195 1 95.5 111 GLY A C 1
ATOM 843 O O . GLY A 1 111 ? -12.102 -7.418 -2.83 1 95.5 111 GLY A O 1
ATOM 844 N N . PHE A 1 112 ? -10.367 -8.219 -3.918 1 97.94 112 PHE A N 1
ATOM 845 C CA . PHE A 1 112 ? -11.086 -9.398 -4.383 1 97.94 112 PHE A CA 1
ATOM 846 C C . PHE A 1 112 ? -11.031 -10.508 -3.338 1 97.94 112 PHE A C 1
ATOM 848 O O . PHE A 1 112 ? -12.031 -11.188 -3.09 1 97.94 112 PHE A O 1
ATOM 855 N N . LEU A 1 113 ? -9.898 -10.672 -2.66 1 98.06 113 LEU A N 1
ATOM 856 C CA . LEU A 1 113 ? -9.664 -11.773 -1.73 1 98.06 113 LEU A CA 1
ATOM 857 C C . LEU A 1 113 ? -10.539 -11.633 -0.488 1 98.06 113 LEU A C 1
ATOM 859 O O . LEU A 1 113 ? -10.883 -12.625 0.15 1 98.06 113 LEU A O 1
ATOM 863 N N . ARG A 1 114 ? -10.867 -10.391 -0.18 1 95.44 114 ARG A N 1
ATOM 864 C CA . ARG A 1 114 ? -11.625 -10.164 1.044 1 95.44 114 ARG A CA 1
ATOM 865 C C . ARG A 1 114 ? -12.984 -10.859 0.984 1 95.44 114 ARG A C 1
ATOM 867 O O . ARG A 1 114 ? -13.531 -11.258 2.016 1 95.44 114 ARG A O 1
ATOM 874 N N . TRP A 1 115 ? -13.539 -11.062 -0.186 1 95.5 115 TRP A N 1
ATOM 875 C CA . TRP A 1 115 ? -14.82 -11.742 -0.361 1 95.5 115 TRP A CA 1
ATOM 876 C C . TRP A 1 115 ? -14.672 -13.242 -0.167 1 95.5 115 TRP A C 1
ATOM 878 O O . TRP A 1 115 ? -15.602 -13.914 0.3 1 95.5 115 TRP A O 1
ATOM 888 N N . LEU A 1 116 ? -13.547 -13.75 -0.563 1 96.81 116 LEU A N 1
ATOM 889 C CA . LEU A 1 116 ? -13.242 -15.164 -0.412 1 96.81 116 LEU A CA 1
ATOM 890 C C . LEU A 1 116 ? -12.805 -15.477 1.017 1 96.81 116 LEU A C 1
ATOM 892 O O . LEU A 1 116 ? -13.125 -16.547 1.546 1 96.81 116 LEU A O 1
ATOM 896 N N . LEU A 1 117 ? -12.031 -14.578 1.595 1 97.44 117 LEU A N 1
ATOM 897 C CA . LEU A 1 117 ? -11.422 -14.734 2.908 1 97.44 117 LEU A CA 1
ATOM 898 C C . LEU A 1 117 ? -11.758 -13.562 3.816 1 97.44 117 LEU A C 1
ATOM 900 O O . LEU A 1 117 ? -10.891 -12.75 4.145 1 97.44 117 LEU A O 1
ATOM 904 N N . PRO A 1 118 ? -12.969 -13.539 4.34 1 94.81 118 PRO A N 1
ATOM 905 C CA . PRO A 1 118 ? -13.32 -12.445 5.242 1 94.81 118 PRO A CA 1
ATOM 906 C C . PRO A 1 118 ? -12.445 -12.406 6.492 1 94.81 118 PRO A C 1
ATOM 908 O O . PRO A 1 118 ? -12.367 -11.367 7.16 1 94.81 118 PRO A O 1
ATOM 911 N N . ASP A 1 119 ? -11.766 -13.508 6.816 1 95.25 119 ASP A N 1
ATOM 912 C CA . ASP A 1 119 ? -10.914 -13.609 7.996 1 95.25 119 ASP A CA 1
ATOM 913 C C . ASP A 1 119 ? -9.438 -13.445 7.621 1 95.25 119 ASP A C 1
ATOM 915 O O . ASP A 1 119 ? -8.562 -14 8.289 1 95.25 119 ASP A O 1
ATOM 919 N N . LEU A 1 120 ? -9.156 -12.781 6.551 1 95.12 120 LEU A N 1
ATOM 920 C CA . LEU A 1 120 ? -7.805 -12.625 6.023 1 95.12 120 LEU A CA 1
ATOM 921 C C . LEU A 1 120 ? -6.852 -12.148 7.109 1 95.12 120 LEU A C 1
ATOM 923 O O . LEU A 1 120 ? -5.703 -12.594 7.18 1 95.12 120 LEU A O 1
ATOM 927 N N . LYS A 1 121 ? -7.309 -11.266 7.961 1 92.62 121 LYS A N 1
ATOM 928 C CA . LYS A 1 121 ? -6.477 -10.656 8.992 1 92.62 121 LYS A CA 1
ATOM 929 C C . LYS A 1 121 ? -6.09 -11.68 10.062 1 92.62 121 LYS A C 1
ATOM 931 O O . LYS A 1 121 ? -5.156 -11.453 10.836 1 92.62 121 LYS A O 1
ATOM 936 N N . SER A 1 122 ? -6.836 -12.711 10.141 1 95.5 122 SER A N 1
ATOM 937 C CA . SER A 1 122 ? -6.52 -13.773 11.086 1 95.5 122 SER A CA 1
ATOM 938 C C . SER A 1 122 ? -5.535 -14.773 10.492 1 95.5 122 SER A C 1
ATOM 940 O O . SER A 1 122 ? -4.898 -15.539 11.219 1 95.5 122 SER A O 1
ATOM 942 N N . ILE A 1 123 ? -5.422 -14.766 9.18 1 96.44 123 ILE A N 1
ATOM 943 C CA . ILE A 1 123 ? -4.605 -15.734 8.461 1 96.44 123 ILE A CA 1
ATOM 944 C C . ILE A 1 123 ? -3.182 -15.195 8.312 1 96.44 123 ILE A C 1
ATOM 946 O O . ILE A 1 123 ? -2.213 -15.945 8.453 1 96.44 123 ILE A O 1
ATOM 950 N N . PHE A 1 124 ? -3.096 -13.938 8.086 1 97.06 124 PHE A N 1
ATOM 951 C CA . PHE A 1 124 ? -1.81 -13.305 7.797 1 97.06 124 PHE A CA 1
ATOM 952 C C . PHE A 1 124 ? -1.48 -12.25 8.844 1 97.06 124 PHE A C 1
ATOM 954 O O . PHE A 1 124 ? -2.371 -11.758 9.539 1 97.06 124 PHE A O 1
ATOM 961 N N . ARG A 1 125 ? -0.185 -11.922 8.93 1 95.38 125 ARG A N 1
ATOM 962 C CA . ARG A 1 125 ? 0.23 -10.797 9.758 1 95.38 125 ARG A CA 1
ATOM 963 C C . ARG A 1 125 ? -0.268 -9.477 9.18 1 95.38 125 ARG A C 1
ATOM 965 O O . ARG A 1 125 ? -0.584 -9.391 7.992 1 95.38 125 ARG A O 1
ATOM 972 N N . ARG A 1 126 ? -0.284 -8.484 10.023 1 90.62 126 ARG A N 1
ATOM 973 C CA . ARG A 1 126 ? -0.809 -7.176 9.648 1 90.62 126 ARG A CA 1
ATOM 974 C C . ARG A 1 126 ? 0.082 -6.504 8.609 1 90.62 126 ARG A C 1
ATOM 976 O O . ARG A 1 126 ? -0.41 -5.801 7.723 1 90.62 126 ARG A O 1
ATOM 983 N N . GLY A 1 127 ? 1.343 -6.719 8.664 1 93.62 127 GLY A N 1
ATOM 984 C CA . GLY A 1 127 ? 2.262 -6.133 7.703 1 93.62 127 GLY A CA 1
ATOM 985 C C . GLY A 1 127 ? 2.068 -6.66 6.293 1 93.62 127 GLY A C 1
ATOM 986 O O . GLY A 1 127 ? 1.657 -7.805 6.105 1 93.62 127 GLY A O 1
ATOM 987 N N . ARG A 1 128 ? 2.297 -5.766 5.289 1 96.5 128 ARG A N 1
ATOM 988 C CA . ARG A 1 128 ? 2.17 -6.113 3.877 1 96.5 128 ARG A CA 1
ATOM 989 C C . ARG A 1 128 ? 3.428 -5.734 3.104 1 96.5 128 ARG A C 1
ATOM 991 O O . ARG A 1 128 ? 4.191 -4.867 3.535 1 96.5 128 ARG A O 1
ATOM 998 N N . VAL A 1 129 ? 3.598 -6.441 2.035 1 97.81 129 VAL A N 1
ATOM 999 C CA . VAL A 1 129 ? 4.66 -6.133 1.084 1 97.81 129 VAL A CA 1
ATOM 1000 C C . VAL A 1 129 ? 4.055 -5.836 -0.287 1 97.81 129 VAL A C 1
ATOM 1002 O O . VAL A 1 129 ? 3.18 -6.566 -0.757 1 97.81 129 VAL A O 1
ATOM 1005 N N . ASP A 1 130 ? 4.512 -4.723 -0.846 1 98.62 130 ASP A N 1
ATOM 1006 C CA . ASP A 1 130 ? 4.035 -4.348 -2.174 1 98.62 130 ASP A CA 1
ATOM 1007 C C . ASP A 1 130 ? 5.199 -3.932 -3.074 1 98.62 130 ASP A C 1
ATOM 1009 O O . ASP A 1 130 ? 5.785 -2.863 -2.889 1 98.62 130 ASP A O 1
ATOM 1013 N N . THR A 1 131 ? 5.48 -4.715 -4.078 1 98.69 131 THR A N 1
ATOM 1014 C CA . THR A 1 131 ? 6.66 -4.492 -4.906 1 98.69 131 THR A CA 1
ATOM 1015 C C . THR A 1 131 ? 6.492 -3.238 -5.762 1 98.69 131 THR A C 1
ATOM 1017 O O . THR A 1 131 ? 7.48 -2.607 -6.145 1 98.69 131 THR A O 1
ATOM 1020 N N . LYS A 1 132 ? 5.219 -2.9 -6.094 1 98.5 132 LYS A N 1
ATOM 1021 C CA . LYS A 1 132 ? 5.008 -1.679 -6.867 1 98.5 132 LYS A CA 1
ATOM 1022 C C . LYS A 1 132 ? 5.406 -0.445 -6.059 1 98.5 132 LYS A C 1
ATOM 1024 O O . LYS A 1 132 ? 6.125 0.425 -6.559 1 98.5 132 LYS A O 1
ATOM 1029 N N . LEU A 1 133 ? 4.977 -0.367 -4.816 1 98 133 LEU A N 1
ATOM 1030 C CA . LEU A 1 133 ? 5.309 0.751 -3.941 1 98 133 LEU A CA 1
ATOM 1031 C C . LEU A 1 133 ? 6.797 0.764 -3.611 1 98 133 LEU A C 1
ATOM 1033 O O . LEU A 1 133 ? 7.406 1.831 -3.51 1 98 133 LEU A O 1
ATOM 1037 N N . THR A 1 134 ? 7.332 -0.421 -3.428 1 97.62 134 THR A N 1
ATOM 1038 C CA . THR A 1 134 ? 8.766 -0.535 -3.174 1 97.62 134 THR A CA 1
ATOM 1039 C C . THR A 1 134 ? 9.57 0.012 -4.348 1 97.62 134 THR A C 1
ATOM 1041 O O . THR A 1 134 ? 10.516 0.781 -4.16 1 97.62 134 THR A O 1
ATOM 1044 N N . ALA A 1 135 ? 9.172 -0.407 -5.551 1 97.75 135 ALA A N 1
ATOM 1045 C CA . ALA A 1 135 ? 9.852 0.078 -6.75 1 97.75 135 ALA A CA 1
ATOM 1046 C C . ALA A 1 135 ? 9.75 1.596 -6.863 1 97.75 135 ALA A C 1
ATOM 1048 O O . ALA A 1 135 ? 10.727 2.271 -7.195 1 97.75 135 ALA A O 1
ATOM 1049 N N . GLN A 1 136 ? 8.57 2.135 -6.594 1 96.81 136 GLN A N 1
ATOM 1050 C CA . GLN A 1 136 ? 8.352 3.578 -6.629 1 96.81 136 GLN A CA 1
ATOM 1051 C C . GLN A 1 136 ? 9.312 4.297 -5.684 1 96.81 136 GLN A C 1
ATOM 1053 O O . GLN A 1 136 ? 9.914 5.309 -6.051 1 96.81 136 GLN A O 1
ATOM 1058 N N . PHE A 1 137 ? 9.43 3.775 -4.504 1 97.06 137 PHE A N 1
ATOM 1059 C CA . PHE A 1 137 ? 10.336 4.352 -3.518 1 97.06 137 PHE A CA 1
ATOM 1060 C C . PHE A 1 137 ? 11.773 4.324 -4.023 1 97.06 137 PHE A C 1
ATOM 1062 O O . PHE A 1 137 ? 12.5 5.312 -3.904 1 97.06 137 PHE A O 1
ATOM 1069 N N . LEU A 1 138 ? 12.164 3.234 -4.578 1 96 138 LEU A N 1
ATOM 1070 C CA . LEU A 1 138 ? 13.547 3.08 -5.016 1 96 138 LEU A CA 1
ATOM 1071 C C . LEU A 1 138 ? 13.836 3.955 -6.23 1 96 138 LEU A C 1
ATOM 1073 O O . LEU A 1 138 ? 14.969 4.383 -6.441 1 96 138 LEU A O 1
ATOM 1077 N N . LEU A 1 139 ? 12.789 4.176 -7.066 1 95.44 139 LEU A N 1
ATOM 1078 C CA . LEU A 1 139 ? 12.922 5.172 -8.125 1 95.44 139 LEU A CA 1
ATOM 1079 C C . LEU A 1 139 ? 13.172 6.559 -7.535 1 95.44 139 LEU A C 1
ATOM 1081 O O . LEU A 1 139 ? 14.047 7.289 -8 1 95.44 139 LEU A O 1
ATOM 1085 N N . HIS A 1 140 ? 12.414 6.891 -6.52 1 95.38 140 HIS A N 1
ATOM 1086 C CA . HIS A 1 140 ? 12.555 8.188 -5.863 1 95.38 140 HIS A CA 1
ATOM 1087 C C . HIS A 1 140 ? 13.922 8.312 -5.191 1 95.38 140 HIS A C 1
ATOM 1089 O O . HIS A 1 140 ? 14.469 9.414 -5.098 1 95.38 140 HIS A O 1
ATOM 1095 N N . ALA A 1 141 ? 14.461 7.215 -4.727 1 93.75 141 ALA A N 1
ATOM 1096 C CA . ALA A 1 141 ? 15.734 7.203 -4.023 1 93.75 141 ALA A CA 1
ATOM 1097 C C . ALA A 1 141 ? 16.906 7.191 -5.008 1 93.75 141 ALA A C 1
ATOM 1099 O O . ALA A 1 141 ? 18.062 7.312 -4.605 1 93.75 141 ALA A O 1
ATOM 1100 N N . GLY A 1 142 ? 16.641 6.969 -6.23 1 92.44 142 GLY A N 1
ATOM 1101 C CA . GLY A 1 142 ? 17.672 6.949 -7.254 1 92.44 142 GLY A CA 1
ATOM 1102 C C . GLY A 1 142 ? 18.406 5.617 -7.344 1 92.44 142 GLY A C 1
ATOM 1103 O O . GLY A 1 142 ? 19.438 5.516 -7.992 1 92.44 142 GLY A O 1
ATOM 1104 N N . ILE A 1 143 ? 17.891 4.637 -6.652 1 92.94 143 ILE A N 1
ATOM 1105 C CA . ILE A 1 143 ? 18.484 3.309 -6.66 1 92.94 143 ILE A CA 1
ATOM 1106 C C . ILE A 1 143 ? 18.047 2.551 -7.91 1 92.94 143 ILE A C 1
ATOM 1108 O O . ILE A 1 143 ? 18.844 1.84 -8.531 1 92.94 143 ILE A O 1
ATOM 1112 N N . LEU A 1 144 ? 16.75 2.619 -8.203 1 94.31 144 LEU A N 1
ATOM 1113 C CA . LEU A 1 144 ? 16.203 2.092 -9.445 1 94.31 144 LEU A CA 1
ATOM 1114 C C . LEU A 1 144 ? 16.141 3.176 -10.516 1 94.31 144 LEU A C 1
ATOM 1116 O O . LEU A 1 144 ? 15.695 4.293 -10.258 1 94.31 144 LEU A O 1
ATOM 1120 N N . PRO A 1 145 ? 16.703 2.9 -11.727 1 94.19 145 PRO A N 1
ATOM 1121 C CA . PRO A 1 145 ? 16.625 3.912 -12.789 1 94.19 145 PRO A CA 1
ATOM 1122 C C . PRO A 1 145 ? 15.18 4.277 -13.141 1 94.19 145 PRO A C 1
ATOM 1124 O O . PRO A 1 145 ? 14.305 3.406 -13.18 1 94.19 145 PRO A O 1
ATOM 1127 N N . ARG A 1 146 ? 14.953 5.52 -13.445 1 92.12 146 ARG A N 1
ATOM 1128 C CA . ARG A 1 146 ? 13.617 6.027 -13.719 1 92.12 146 ARG A CA 1
ATOM 1129 C C . ARG A 1 146 ? 12.992 5.32 -14.914 1 92.12 146 ARG A C 1
ATOM 1131 O O . ARG A 1 146 ? 11.781 5.109 -14.961 1 92.12 146 ARG A O 1
ATOM 1138 N N . LYS A 1 147 ? 13.75 4.973 -15.875 1 94.75 147 LYS A N 1
ATOM 1139 C CA . LYS A 1 147 ? 13.258 4.379 -17.109 1 94.75 147 LYS A CA 1
ATOM 1140 C C . LYS A 1 147 ? 12.617 3.018 -16.859 1 94.75 147 LYS A C 1
ATOM 1142 O O . LYS A 1 147 ? 11.875 2.506 -17.688 1 94.75 147 LYS A O 1
ATOM 1147 N N . VAL A 1 148 ? 12.953 2.365 -15.742 1 96.06 148 VAL A N 1
ATOM 1148 C CA . VAL A 1 148 ? 12.43 1.033 -15.453 1 96.06 148 VAL A CA 1
ATOM 1149 C C . VAL A 1 148 ? 10.93 1.111 -15.18 1 96.06 148 VAL A C 1
ATOM 1151 O O . VAL A 1 148 ? 10.156 0.297 -15.688 1 96.06 148 VAL A O 1
ATOM 1154 N N . GLY A 1 149 ? 10.523 2.115 -14.328 1 96.06 149 GLY A N 1
ATOM 1155 C CA . GLY A 1 149 ? 9.125 2.238 -13.945 1 96.06 149 GLY A CA 1
ATOM 1156 C C . GLY A 1 149 ? 8.711 1.248 -12.867 1 96.06 149 GLY A C 1
ATOM 1157 O O . GLY A 1 149 ? 9.562 0.661 -12.195 1 96.06 149 GLY A O 1
ATOM 1158 N N . THR A 1 150 ? 7.328 1.109 -12.719 1 97.94 150 THR A N 1
ATOM 1159 C CA . THR A 1 150 ? 6.867 0.289 -11.602 1 97.94 150 THR A CA 1
ATOM 1160 C C . THR A 1 150 ? 6.051 -0.9 -12.102 1 97.94 150 THR A C 1
ATOM 1162 O O . THR A 1 150 ? 5.668 -1.771 -11.32 1 97.94 150 THR A O 1
ATOM 1165 N N . PRO A 1 151 ? 5.734 -0.961 -13.477 1 97.75 151 PRO A N 1
ATOM 1166 C CA . PRO A 1 151 ? 5.004 -2.139 -13.953 1 97.75 151 PRO A CA 1
ATOM 1167 C C . PRO A 1 151 ? 5.789 -3.436 -13.758 1 97.75 151 PRO A C 1
ATOM 1169 O O . PRO A 1 151 ? 7.008 -3.453 -13.93 1 97.75 151 PRO A O 1
ATOM 1172 N N . LEU A 1 152 ? 5.055 -4.496 -13.43 1 98.5 152 LEU A N 1
ATOM 1173 C CA . LEU A 1 152 ? 5.711 -5.758 -13.109 1 98.5 152 LEU A CA 1
ATOM 1174 C C . LEU A 1 152 ? 6.531 -6.262 -14.289 1 98.5 152 LEU A C 1
ATOM 1176 O O . LEU A 1 152 ? 7.641 -6.773 -14.109 1 98.5 152 LEU A O 1
ATOM 1180 N N . ASP A 1 153 ? 5.949 -6.156 -15.461 1 97.81 153 ASP A N 1
ATOM 1181 C CA . ASP A 1 153 ? 6.645 -6.641 -16.656 1 97.81 153 ASP A CA 1
ATOM 1182 C C . ASP A 1 153 ? 7.938 -5.859 -16.891 1 97.81 153 ASP A C 1
ATOM 1184 O O . ASP A 1 153 ? 8.953 -6.434 -17.297 1 97.81 153 ASP A O 1
ATOM 1188 N N . GLN A 1 154 ? 7.926 -4.559 -16.625 1 98.19 154 GLN A N 1
ATOM 1189 C CA . GLN A 1 154 ? 9.117 -3.732 -16.797 1 98.19 154 GLN A CA 1
ATOM 1190 C C . GLN A 1 154 ? 10.172 -4.074 -15.742 1 98.19 154 GLN A C 1
ATOM 1192 O O . GLN A 1 154 ? 11.359 -4.133 -16.047 1 98.19 154 GLN A O 1
ATOM 1197 N N . LEU A 1 155 ? 9.727 -4.254 -14.484 1 98.62 155 LEU A N 1
ATOM 1198 C CA . LEU A 1 155 ? 10.641 -4.656 -13.422 1 98.62 155 LEU A CA 1
ATOM 1199 C C . LEU A 1 155 ? 11.258 -6.02 -13.727 1 98.62 155 LEU A C 1
ATOM 1201 O O . LEU A 1 155 ? 12.469 -6.207 -13.562 1 98.62 155 LEU A O 1
ATOM 1205 N N . ALA A 1 156 ? 10.406 -7.02 -14.156 1 98.5 156 ALA A N 1
ATOM 1206 C CA . ALA A 1 156 ? 10.891 -8.344 -14.523 1 98.5 156 ALA A CA 1
ATOM 1207 C C . ALA A 1 156 ? 11.961 -8.258 -15.609 1 98.5 156 ALA A C 1
ATOM 1209 O O . ALA A 1 156 ? 13.016 -8.891 -15.508 1 98.5 156 ALA A O 1
ATOM 1210 N N . LYS A 1 157 ? 11.68 -7.457 -16.594 1 98.19 157 LYS A N 1
ATOM 1211 C CA . LYS A 1 157 ? 12.625 -7.258 -17.703 1 98.19 157 LYS A CA 1
ATOM 1212 C C . LYS A 1 157 ? 13.93 -6.648 -17.188 1 98.19 157 LYS A C 1
ATOM 1214 O O . LYS A 1 157 ? 15.016 -7.09 -17.578 1 98.19 157 LYS A O 1
ATOM 1219 N N . TYR A 1 158 ? 13.836 -5.633 -16.406 1 98.12 158 TYR A N 1
ATOM 1220 C CA . TYR A 1 158 ? 15.008 -4.965 -15.844 1 98.12 158 TYR A CA 1
ATOM 1221 C C . TYR A 1 158 ? 15.914 -5.957 -15.133 1 98.12 158 TYR A C 1
ATOM 1223 O O . TYR A 1 158 ? 17.141 -5.859 -15.227 1 98.12 158 TYR A O 1
ATOM 1231 N N . PHE A 1 159 ? 15.359 -6.914 -14.391 1 97.69 159 PHE A N 1
ATOM 1232 C CA . PHE A 1 159 ? 16.141 -7.852 -13.594 1 97.69 159 PHE A CA 1
ATOM 1233 C C . PHE A 1 159 ? 16.453 -9.109 -14.398 1 97.69 159 PHE A C 1
ATOM 1235 O O . PHE A 1 159 ? 17 -10.078 -13.859 1 97.69 159 PHE A O 1
ATOM 1242 N N . GLY A 1 160 ? 16.016 -9.188 -15.633 1 97.94 160 GLY A N 1
ATOM 1243 C CA . GLY A 1 160 ? 16.328 -10.312 -16.5 1 97.94 160 GLY A CA 1
ATOM 1244 C C . GLY A 1 160 ? 15.516 -11.555 -16.188 1 97.94 160 GLY A C 1
ATOM 1245 O O . GLY A 1 160 ? 16 -12.68 -16.359 1 97.94 160 GLY A O 1
ATOM 1246 N N . LEU A 1 161 ? 14.352 -11.367 -15.703 1 97.31 161 LEU A N 1
ATOM 1247 C CA . LEU A 1 161 ? 13.492 -12.492 -15.352 1 97.31 161 LEU A CA 1
ATOM 1248 C C . LEU A 1 161 ? 12.586 -12.867 -16.516 1 97.31 161 LEU A C 1
ATOM 1250 O O . LEU A 1 161 ? 12.047 -11.992 -17.203 1 97.31 161 LEU A O 1
ATOM 1254 N N . ALA A 1 162 ? 12.453 -14.133 -16.797 1 95.31 162 ALA A N 1
ATOM 1255 C CA . ALA A 1 162 ? 11.43 -14.586 -17.734 1 95.31 162 ALA A CA 1
ATOM 1256 C C . ALA A 1 162 ? 10.031 -14.352 -17.156 1 95.31 162 ALA A C 1
ATOM 1258 O O . ALA A 1 162 ? 9.781 -14.617 -15.984 1 95.31 162 ALA A O 1
ATOM 1259 N N . TYR A 1 163 ? 9.227 -13.789 -17.984 1 94 163 TYR A N 1
ATOM 1260 C CA . TYR A 1 163 ? 7.918 -13.422 -17.469 1 94 163 TYR A CA 1
ATOM 1261 C C . TYR A 1 163 ? 6.844 -13.555 -18.531 1 94 163 TYR A C 1
ATOM 1263 O O . TYR A 1 163 ? 6.918 -12.898 -19.578 1 94 163 TYR A O 1
ATOM 1271 N N . GLN A 1 164 ? 5.961 -14.453 -18.344 1 92.81 164 GLN A N 1
ATOM 1272 C CA . GLN A 1 164 ? 4.707 -14.516 -19.078 1 92.81 164 GLN A CA 1
ATOM 1273 C C . GLN A 1 164 ? 3.539 -14.023 -18.234 1 92.81 164 GLN A C 1
ATOM 1275 O O . GLN A 1 164 ? 2.967 -14.781 -17.453 1 92.81 164 GLN A O 1
ATOM 1280 N N . ALA A 1 165 ? 3.064 -12.836 -18.547 1 90.5 165 ALA A N 1
ATOM 1281 C CA . ALA A 1 165 ? 2.135 -12.125 -17.688 1 90.5 165 ALA A CA 1
ATOM 1282 C C . ALA A 1 165 ? 0.726 -12.703 -17.797 1 90.5 165 ALA A C 1
ATOM 1284 O O . ALA A 1 165 ? 0.419 -13.43 -18.734 1 90.5 165 ALA A O 1
ATOM 1285 N N . HIS A 1 166 ? -0.011 -12.414 -16.812 1 93.69 166 HIS A N 1
ATOM 1286 C CA . HIS A 1 166 ? -1.462 -12.555 -16.781 1 93.69 166 HIS A CA 1
ATOM 1287 C C . HIS A 1 166 ? -1.866 -13.992 -16.469 1 93.69 166 HIS A C 1
ATOM 1289 O O . HIS A 1 166 ? -2.924 -14.453 -16.906 1 93.69 166 HIS A O 1
ATOM 1295 N N . ASP A 1 167 ? -1.059 -14.664 -15.852 1 95.5 167 ASP A N 1
ATOM 1296 C CA . ASP A 1 167 ? -1.299 -15.875 -15.07 1 95.5 167 ASP A CA 1
ATOM 1297 C C . ASP A 1 167 ? -1.02 -15.641 -13.586 1 95.5 167 ASP A C 1
ATOM 1299 O O . ASP A 1 167 ? 0.08 -15.227 -13.219 1 95.5 167 ASP A O 1
ATOM 1303 N N . ALA A 1 168 ? -2.045 -15.938 -12.773 1 98.38 168 ALA A N 1
ATOM 1304 C CA . ALA A 1 168 ? -1.962 -15.531 -11.375 1 98.38 168 ALA A CA 1
ATOM 1305 C C . ALA A 1 168 ? -0.74 -16.141 -10.695 1 98.38 168 ALA A C 1
ATOM 1307 O O . ALA A 1 168 ? -0.047 -15.477 -9.93 1 98.38 168 ALA A O 1
ATOM 1308 N N . LEU A 1 169 ? -0.497 -17.438 -10.938 1 98.69 169 LEU A N 1
ATOM 1309 C CA . LEU A 1 169 ? 0.642 -18.094 -10.312 1 98.69 169 LEU A CA 1
ATOM 1310 C C . LEU A 1 169 ? 1.957 -17.531 -10.836 1 98.69 169 LEU A C 1
ATOM 1312 O O . LEU A 1 169 ? 2.865 -17.234 -10.055 1 98.69 169 LEU A O 1
ATOM 1316 N N . GLU A 1 170 ? 2.057 -17.375 -12.164 1 98.5 170 GLU A N 1
ATOM 1317 C CA . GLU A 1 170 ? 3.264 -16.797 -12.766 1 98.5 170 GLU A CA 1
ATOM 1318 C C . GLU A 1 170 ? 3.506 -15.383 -12.266 1 98.5 170 GLU A C 1
ATOM 1320 O O . GLU A 1 170 ? 4.641 -15.016 -11.945 1 98.5 170 GLU A O 1
ATOM 1325 N N . ASP A 1 171 ? 2.459 -14.578 -12.25 1 98.81 171 ASP A N 1
ATOM 1326 C CA . ASP A 1 171 ? 2.592 -13.203 -11.773 1 98.81 171 ASP A CA 1
ATOM 1327 C C . ASP A 1 171 ? 3.035 -13.164 -10.312 1 98.81 171 ASP A C 1
ATOM 1329 O O . ASP A 1 171 ? 3.857 -12.336 -9.93 1 98.81 171 ASP A O 1
ATOM 1333 N N . ALA A 1 172 ? 2.479 -14.07 -9.43 1 98.88 172 ALA A N 1
ATOM 1334 C CA . ALA A 1 172 ? 2.906 -14.156 -8.031 1 98.88 172 ALA A CA 1
ATOM 1335 C C . ALA A 1 172 ? 4.379 -14.539 -7.934 1 98.88 172 ALA A C 1
ATOM 1337 O O . ALA A 1 172 ? 5.125 -13.961 -7.141 1 98.88 172 ALA A O 1
ATOM 1338 N N . ARG A 1 173 ? 4.781 -15.523 -8.727 1 98.75 173 ARG A N 1
ATOM 1339 C CA . ARG A 1 173 ? 6.164 -15.992 -8.734 1 98.75 173 ARG A CA 1
ATOM 1340 C C . ARG A 1 173 ? 7.125 -14.867 -9.117 1 98.75 173 ARG A C 1
ATOM 1342 O O . ARG A 1 173 ? 8.109 -14.625 -8.414 1 98.75 173 ARG A O 1
ATOM 1349 N N . VAL A 1 174 ? 6.816 -14.227 -10.18 1 98.81 174 VAL A N 1
ATOM 1350 C CA . VAL A 1 174 ? 7.688 -13.164 -10.68 1 98.81 174 VAL A CA 1
ATOM 1351 C C . VAL A 1 174 ? 7.719 -12.016 -9.672 1 98.81 174 VAL A C 1
ATOM 1353 O O . VAL A 1 174 ? 8.766 -11.406 -9.445 1 98.81 174 VAL A O 1
ATOM 1356 N N . THR A 1 175 ? 6.57 -11.711 -9.086 1 98.88 175 THR A N 1
ATOM 1357 C CA . THR A 1 175 ? 6.516 -10.68 -8.047 1 98.88 175 THR A CA 1
ATOM 1358 C C . THR A 1 175 ? 7.473 -11.016 -6.906 1 98.88 175 THR A C 1
ATOM 1360 O O . THR A 1 175 ? 8.219 -10.148 -6.441 1 98.88 175 THR A O 1
ATOM 1363 N N . ALA A 1 176 ? 7.457 -12.266 -6.438 1 98.69 176 ALA A N 1
ATOM 1364 C CA . ALA A 1 176 ? 8.359 -12.703 -5.371 1 98.69 176 ALA A CA 1
ATOM 1365 C C . ALA A 1 176 ? 9.82 -12.547 -5.789 1 98.69 176 ALA A C 1
ATOM 1367 O O . ALA A 1 176 ? 10.641 -12.055 -5.016 1 98.69 176 ALA A O 1
ATOM 1368 N N . TRP A 1 177 ? 10.133 -12.922 -7.008 1 98.31 177 TRP A N 1
ATOM 1369 C CA . TRP A 1 177 ? 11.5 -12.789 -7.516 1 98.31 177 TRP A CA 1
ATOM 1370 C C . TRP A 1 177 ? 11.906 -11.32 -7.586 1 98.31 177 TRP A C 1
ATOM 1372 O O . TRP A 1 177 ? 13.039 -10.969 -7.238 1 98.31 177 TRP A O 1
ATOM 1382 N N . VAL A 1 178 ? 10.977 -10.516 -8.055 1 98.38 178 VAL A N 1
ATOM 1383 C CA . VAL A 1 178 ? 11.258 -9.086 -8.141 1 98.38 178 VAL A CA 1
ATOM 1384 C C . VAL A 1 178 ? 11.555 -8.531 -6.75 1 98.38 178 VAL A C 1
ATOM 1386 O O . VAL A 1 178 ? 12.484 -7.746 -6.574 1 98.38 178 VAL A O 1
ATOM 1389 N N . TYR A 1 179 ? 10.789 -8.953 -5.746 1 98 179 TYR A N 1
ATOM 1390 C CA . TYR A 1 179 ? 11.031 -8.484 -4.387 1 98 179 TYR A CA 1
ATOM 1391 C C . TYR A 1 179 ? 12.43 -8.875 -3.918 1 98 179 TYR A C 1
ATOM 1393 O O . TYR A 1 179 ? 13.141 -8.062 -3.326 1 98 179 TYR A O 1
ATOM 1401 N N . ALA A 1 180 ? 12.789 -10.078 -4.16 1 96.94 180 ALA A N 1
ATOM 1402 C CA . ALA A 1 180 ? 14.117 -10.555 -3.793 1 96.94 180 ALA A CA 1
ATOM 1403 C C . ALA A 1 180 ? 15.203 -9.727 -4.469 1 96.94 180 ALA A C 1
ATOM 1405 O O . ALA A 1 180 ? 16.188 -9.344 -3.83 1 96.94 180 ALA A O 1
ATOM 1406 N N . GLU A 1 181 ? 15.008 -9.438 -5.734 1 96.31 181 GLU A N 1
ATOM 1407 C CA . GLU A 1 181 ? 15.984 -8.656 -6.48 1 96.31 181 GLU A CA 1
ATOM 1408 C C . GLU A 1 181 ? 16.062 -7.223 -5.965 1 96.31 181 GLU A C 1
ATOM 1410 O O . GLU A 1 181 ? 17.141 -6.629 -5.922 1 96.31 181 GLU A O 1
ATOM 1415 N N . LEU A 1 182 ? 14.922 -6.656 -5.609 1 96.25 182 LEU A N 1
ATOM 1416 C CA . LEU A 1 182 ? 14.914 -5.316 -5.039 1 96.25 182 LEU A CA 1
ATOM 1417 C C . LEU A 1 182 ? 15.688 -5.277 -3.725 1 96.25 182 LEU A C 1
ATOM 1419 O O . LEU A 1 182 ? 16.406 -4.316 -3.451 1 96.25 182 LEU A O 1
ATOM 1423 N N . LEU A 1 183 ? 15.5 -6.289 -2.902 1 95.38 183 LEU A N 1
ATOM 1424 C CA . LEU A 1 183 ? 16.234 -6.391 -1.652 1 95.38 183 LEU A CA 1
ATOM 1425 C C . LEU A 1 183 ? 17.734 -6.457 -1.915 1 95.38 183 LEU A C 1
ATOM 1427 O O . LEU A 1 183 ? 18.531 -5.777 -1.252 1 95.38 183 LEU A O 1
ATOM 1431 N N . ARG A 1 184 ? 18.141 -7.203 -2.893 1 92.81 184 ARG A N 1
ATOM 1432 C CA . ARG A 1 184 ? 19.547 -7.348 -3.234 1 92.81 184 ARG A CA 1
ATOM 1433 C C . ARG A 1 184 ? 20.125 -6.035 -3.756 1 92.81 184 ARG A C 1
ATOM 1435 O O . ARG A 1 184 ? 21.25 -5.668 -3.416 1 92.81 184 ARG A O 1
ATOM 1442 N N . LEU A 1 185 ? 19.344 -5.383 -4.539 1 91.19 185 LEU A N 1
ATOM 1443 C CA . LEU A 1 185 ? 19.734 -4.109 -5.125 1 91.19 185 LEU A CA 1
ATOM 1444 C C . LEU A 1 185 ? 20 -3.066 -4.043 1 91.19 185 LEU A C 1
ATOM 1446 O O . LEU A 1 185 ? 20.891 -2.23 -4.18 1 91.19 185 LEU A O 1
ATOM 1450 N N . THR A 1 186 ? 19.219 -3.045 -3.006 1 89.62 186 THR A N 1
ATOM 1451 C CA . THR A 1 186 ? 19.266 -2.039 -1.952 1 89.62 186 THR A CA 1
ATOM 1452 C C . THR A 1 186 ? 20.359 -2.365 -0.941 1 89.62 186 THR A C 1
ATOM 1454 O O . THR A 1 186 ? 20.969 -1.461 -0.369 1 89.62 186 THR A O 1
ATOM 1457 N N . ALA A 1 187 ? 20.594 -3.604 -0.618 1 78.5 187 ALA A N 1
ATOM 1458 C CA . ALA A 1 187 ? 21.609 -4.043 0.33 1 78.5 187 ALA A CA 1
ATOM 1459 C C . ALA A 1 187 ? 23.016 -3.691 -0.17 1 78.5 187 ALA A C 1
ATOM 1461 O O . ALA A 1 187 ? 23.969 -3.625 0.616 1 78.5 187 ALA A O 1
ATOM 1462 N N . ARG A 1 188 ? 23.25 -3.383 -1.371 1 64.19 188 ARG A N 1
ATOM 1463 C CA . ARG A 1 188 ? 24.578 -3.113 -1.925 1 64.19 188 ARG A CA 1
ATOM 1464 C C . ARG A 1 188 ? 24.984 -1.663 -1.69 1 64.19 188 ARG A C 1
ATOM 1466 O O . ARG A 1 188 ? 24.141 -0.768 -1.685 1 64.19 188 ARG A O 1
ATOM 1473 N N . MET B 1 1 ? 26.891 25.359 5.84 1 27.75 1 MET B N 1
ATOM 1474 C CA . MET B 1 1 ? 25.531 24.812 5.836 1 27.75 1 MET B CA 1
ATOM 1475 C C . MET B 1 1 ? 25.406 23.703 4.801 1 27.75 1 MET B C 1
ATOM 1477 O O . MET B 1 1 ? 25.422 23.969 3.598 1 27.75 1 MET B O 1
ATOM 1481 N N . SER B 1 2 ? 25.984 22.562 4.969 1 30.5 2 SER B N 1
ATOM 1482 C CA . SER B 1 2 ? 26.109 21.531 3.953 1 30.5 2 SER B CA 1
ATOM 1483 C C . SER B 1 2 ? 24.75 21.219 3.316 1 30.5 2 SER B C 1
ATOM 1485 O O . SER B 1 2 ? 23.734 21.156 4.012 1 30.5 2 SER B O 1
ATOM 1487 N N . ALA B 1 3 ? 24.5 21.609 2.105 1 36.06 3 ALA B N 1
ATOM 1488 C CA . ALA B 1 3 ? 23.266 21.438 1.328 1 36.06 3 ALA B CA 1
ATOM 1489 C C . ALA B 1 3 ? 22.641 20.062 1.565 1 36.06 3 ALA B C 1
ATOM 1491 O O . ALA B 1 3 ? 23.344 19.062 1.579 1 36.06 3 ALA B O 1
ATOM 1492 N N . LEU B 1 4 ? 21.594 19.891 2.336 1 46.53 4 LEU B N 1
ATOM 1493 C CA . LEU B 1 4 ? 20.906 18.609 2.514 1 46.53 4 LEU B CA 1
ATOM 1494 C C . LEU B 1 4 ? 20.984 17.766 1.243 1 46.53 4 LEU B C 1
ATOM 1496 O O . LEU B 1 4 ? 20.766 18.281 0.143 1 46.53 4 LEU B O 1
ATOM 1500 N N . PRO B 1 5 ? 21.781 16.719 1.134 1 50 5 PRO B N 1
ATOM 1501 C CA . PRO B 1 5 ? 21.844 15.953 -0.112 1 50 5 PRO B CA 1
ATOM 1502 C C . PRO B 1 5 ? 20.5 15.867 -0.821 1 50 5 PRO B C 1
ATOM 1504 O O . PRO B 1 5 ? 19.453 15.734 -0.168 1 50 5 PRO B O 1
ATOM 1507 N N . HIS B 1 6 ? 20.297 16.625 -1.873 1 56.03 6 HIS B N 1
ATOM 1508 C CA . HIS B 1 6 ? 19.172 16.641 -2.799 1 56.03 6 HIS B CA 1
ATOM 1509 C C . HIS B 1 6 ? 18.5 15.266 -2.871 1 56.03 6 HIS B C 1
ATOM 1511 O O . HIS B 1 6 ? 19.172 14.234 -2.852 1 56.03 6 HIS B O 1
ATOM 1517 N N . LEU B 1 7 ? 17.234 15.18 -2.176 1 67.12 7 LEU B N 1
ATOM 1518 C CA . LEU B 1 7 ? 16.406 14.055 -2.586 1 67.12 7 LEU B CA 1
ATOM 1519 C C . LEU B 1 7 ? 16.422 13.891 -4.102 1 67.12 7 LEU B C 1
ATOM 1521 O O . LEU B 1 7 ? 15.391 14.031 -4.758 1 67.12 7 LEU B O 1
ATOM 1525 N N . ALA B 1 8 ? 17.672 13.984 -4.637 1 59.38 8 ALA B N 1
ATOM 1526 C CA . ALA B 1 8 ? 18.016 14.242 -6.031 1 59.38 8 ALA B CA 1
ATOM 1527 C C . ALA B 1 8 ? 17.172 13.375 -6.973 1 59.38 8 ALA B C 1
ATOM 1529 O O . ALA B 1 8 ? 16.844 13.805 -8.078 1 59.38 8 ALA B O 1
ATOM 1530 N N . ALA B 1 9 ? 16.578 12.344 -6.441 1 79.06 9 ALA B N 1
ATOM 1531 C CA . ALA B 1 9 ? 15.867 11.547 -7.445 1 79.06 9 ALA B CA 1
ATOM 1532 C C . ALA B 1 9 ? 14.367 11.781 -7.375 1 79.06 9 ALA B C 1
ATOM 1534 O O . ALA B 1 9 ? 13.617 11.352 -8.258 1 79.06 9 ALA B O 1
ATOM 1535 N N . LEU B 1 10 ? 14.008 12.586 -6.402 1 89 10 LEU B N 1
ATOM 1536 C CA . LEU B 1 10 ? 12.617 13.008 -6.391 1 89 10 LEU B CA 1
ATOM 1537 C C . LEU B 1 10 ? 12.398 14.195 -7.316 1 89 10 LEU B C 1
ATOM 1539 O O . LEU B 1 10 ? 12.891 15.297 -7.047 1 89 10 LEU B O 1
ATOM 1543 N N . THR B 1 11 ? 11.625 14 -8.359 1 90.44 11 THR B N 1
ATOM 1544 C CA . THR B 1 11 ? 11.57 15.031 -9.398 1 90.44 11 THR B CA 1
ATOM 1545 C C . THR B 1 11 ? 10.234 15.773 -9.344 1 90.44 11 THR B C 1
ATOM 1547 O O . THR B 1 11 ? 10.047 16.766 -10.039 1 90.44 11 THR B O 1
ATOM 1550 N N . GLN B 1 12 ? 9.297 15.273 -8.633 1 94.44 12 GLN B N 1
ATOM 1551 C CA . GLN B 1 12 ? 7.996 15.914 -8.453 1 94.44 12 GLN B CA 1
ATOM 1552 C C . GLN B 1 12 ? 7.582 15.914 -6.988 1 94.44 12 GLN B C 1
ATOM 1554 O O . GLN B 1 12 ? 8 15.047 -6.219 1 94.44 12 GLN B O 1
ATOM 1559 N N . PRO B 1 13 ? 6.801 16.938 -6.621 1 97.25 13 PRO B N 1
ATOM 1560 C CA . PRO B 1 13 ? 6.277 16.938 -5.254 1 97.25 13 PRO B CA 1
ATOM 1561 C C . PRO B 1 13 ? 5.363 15.734 -4.98 1 97.25 13 PRO B C 1
ATOM 1563 O O . PRO B 1 13 ? 4.891 15.086 -5.918 1 97.25 13 PRO B O 1
ATOM 1566 N N . ILE B 1 14 ? 5.219 15.461 -3.736 1 98.31 14 ILE B N 1
ATOM 1567 C CA . ILE B 1 14 ? 4.25 14.469 -3.268 1 98.31 14 ILE B CA 1
ATOM 1568 C C . ILE B 1 14 ? 3.346 15.094 -2.209 1 98.31 14 ILE B C 1
ATOM 1570 O O . ILE B 1 14 ? 3.818 15.812 -1.325 1 98.31 14 ILE B O 1
ATOM 1574 N N . ILE B 1 15 ? 2.094 14.914 -2.342 1 98.88 15 ILE B N 1
ATOM 1575 C CA . ILE B 1 15 ? 1.162 15.336 -1.304 1 98.88 15 ILE B CA 1
ATOM 1576 C C . ILE B 1 15 ? 0.954 14.203 -0.301 1 98.88 15 ILE B C 1
ATOM 1578 O O . ILE B 1 15 ? 0.666 13.07 -0.688 1 98.88 15 ILE B O 1
ATOM 1582 N N . PHE B 1 16 ? 1.162 14.477 0.976 1 98.94 16 PHE B N 1
ATOM 1583 C CA . PHE B 1 16 ? 0.922 13.508 2.037 1 98.94 16 PHE B CA 1
ATOM 1584 C C . PHE B 1 16 ? -0.374 13.828 2.775 1 98.94 16 PHE B C 1
ATOM 1586 O O . PHE B 1 16 ? -0.684 14.992 3.025 1 98.94 16 PHE B O 1
ATOM 1593 N N . VAL B 1 17 ? -1.06 12.703 3.131 1 98.94 17 VAL B N 1
ATOM 1594 C CA . VAL B 1 17 ? -2.352 12.875 3.787 1 98.94 17 VAL B CA 1
ATOM 1595 C C . VAL B 1 17 ? -2.408 12.016 5.047 1 98.94 17 VAL B C 1
ATOM 1597 O O . VAL B 1 17 ? -1.737 10.984 5.133 1 98.94 17 VAL B O 1
ATOM 1600 N N . ASP B 1 18 ? -3.104 12.391 5.984 1 98.88 18 ASP B N 1
ATOM 1601 C CA . ASP B 1 18 ? -3.555 11.617 7.137 1 98.88 18 ASP B CA 1
ATOM 1602 C C . ASP B 1 18 ? -4.969 12.016 7.547 1 98.88 18 ASP B C 1
ATOM 1604 O O . ASP B 1 18 ? -5.406 13.133 7.281 1 98.88 18 ASP B O 1
ATOM 1608 N N . THR B 1 19 ? -5.688 11.102 8.18 1 98.88 19 THR B N 1
ATOM 1609 C CA . THR B 1 19 ? -7.059 11.383 8.594 1 98.88 19 THR B CA 1
ATOM 1610 C C . THR B 1 19 ? -7.281 10.945 10.039 1 98.88 19 THR B C 1
ATOM 1612 O O . THR B 1 19 ? -6.609 10.039 10.531 1 98.88 19 THR B O 1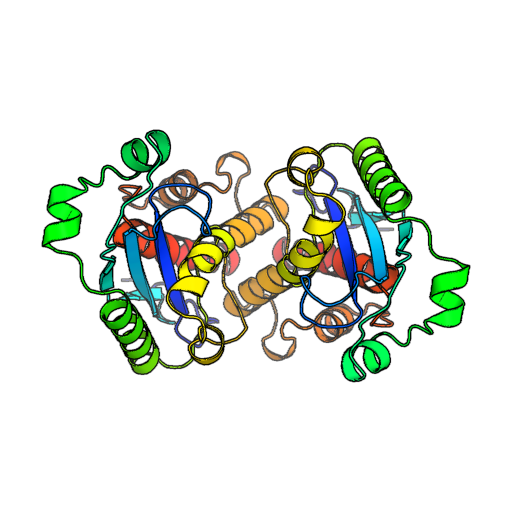
ATOM 1615 N N . GLU B 1 20 ? -8.055 11.602 10.75 1 98.75 20 GLU B N 1
ATOM 1616 C CA . GLU B 1 20 ? -8.672 11.133 11.992 1 98.75 20 GLU B CA 1
ATOM 1617 C C . GLU B 1 20 ? -10.141 10.781 11.773 1 98.75 20 GLU B C 1
ATOM 1619 O O . GLU B 1 20 ? -10.852 11.469 11.039 1 98.75 20 GLU B O 1
ATOM 1624 N N . THR B 1 21 ? -10.617 9.742 12.445 1 98.75 21 THR B N 1
ATOM 1625 C CA . THR B 1 21 ? -11.938 9.195 12.148 1 98.75 21 THR B CA 1
ATOM 1626 C C . THR B 1 21 ? -12.656 8.797 13.438 1 98.75 21 THR B C 1
ATOM 1628 O O . THR B 1 21 ? -12.039 8.703 14.492 1 98.75 21 THR B O 1
ATOM 1631 N N . GLY B 1 22 ? -13.938 8.68 13.375 1 98.56 22 GLY B N 1
ATOM 1632 C CA . GLY B 1 22 ? -14.742 8.352 14.539 1 98.56 22 GLY B CA 1
ATOM 1633 C C . GLY B 1 22 ? -14.766 6.863 14.852 1 98.56 22 GLY B C 1
ATOM 1634 O O . GLY B 1 22 ? -15.445 6.426 15.773 1 98.56 22 GLY B O 1
ATOM 1635 N N . GLY B 1 23 ? -14.148 6.055 14.156 1 98.19 23 GLY B N 1
ATOM 1636 C CA . GLY B 1 23 ? -14.039 4.605 14.219 1 98.19 23 GLY B CA 1
ATOM 1637 C C . GLY B 1 23 ? -13.227 4.012 13.078 1 98.19 23 GLY B C 1
ATOM 1638 O O . GLY B 1 23 ? -12.578 4.742 12.328 1 98.19 23 GLY B O 1
ATOM 1639 N N . ARG B 1 24 ? -13.219 2.662 12.945 1 95.75 24 ARG B N 1
ATOM 1640 C CA . ARG B 1 24 ? -12.312 2.014 12 1 95.75 24 ARG B CA 1
ATOM 1641 C C . ARG B 1 24 ? -13.047 1.632 10.719 1 95.75 24 ARG B C 1
ATOM 1643 O O . ARG B 1 24 ? -12.414 1.271 9.719 1 95.75 24 ARG B O 1
ATOM 1650 N N . ASP B 1 25 ? -14.344 1.777 10.633 1 96.06 25 ASP B N 1
ATOM 1651 C CA . ASP B 1 25 ? -15.141 1.372 9.484 1 96.06 25 ASP B CA 1
ATOM 1652 C C . ASP B 1 25 ? -15.625 2.588 8.695 1 96.06 25 ASP B C 1
ATOM 1654 O O . ASP B 1 25 ? -16.578 3.25 9.094 1 96.06 25 ASP B O 1
ATOM 1658 N N . PRO B 1 26 ? -15.125 2.721 7.508 1 96.25 26 PRO B N 1
ATOM 1659 C CA . PRO B 1 26 ? -15.484 3.916 6.738 1 96.25 26 PRO B CA 1
ATOM 1660 C C . PRO B 1 26 ? -16.938 3.906 6.285 1 96.25 26 PRO B C 1
ATOM 1662 O O . PRO B 1 26 ? -17.484 4.949 5.902 1 96.25 26 PRO B O 1
ATOM 1665 N N . ALA B 1 27 ? -17.578 2.783 6.289 1 93.62 27 ALA B N 1
ATOM 1666 C CA . ALA B 1 27 ? -18.984 2.705 5.902 1 93.62 27 ALA B CA 1
ATOM 1667 C C . ALA B 1 27 ? -19.906 3.139 7.051 1 93.62 27 ALA B C 1
ATOM 1669 O O . ALA B 1 27 ? -21.062 3.465 6.836 1 93.62 27 ALA B O 1
ATOM 1670 N N . ARG B 1 28 ? -19.359 3.193 8.25 1 96.38 28 ARG B N 1
ATOM 1671 C CA . ARG B 1 28 ? -20.172 3.426 9.438 1 96.38 28 ARG B CA 1
ATOM 1672 C C . ARG B 1 28 ? -19.719 4.68 10.18 1 96.38 28 ARG B C 1
ATOM 1674 O O . ARG B 1 28 ? -20.531 5.441 10.688 1 96.38 28 ARG B O 1
ATOM 1681 N N . HIS B 1 29 ? -18.438 4.863 10.25 1 98.38 29 HIS B N 1
ATOM 1682 C CA . HIS B 1 29 ? -17.875 5.895 11.109 1 98.38 29 HIS B CA 1
ATOM 1683 C C . HIS B 1 29 ? -17.469 7.121 10.305 1 98.38 29 HIS B C 1
ATOM 1685 O O . HIS B 1 29 ? -17.031 7 9.156 1 98.38 29 HIS B O 1
ATOM 1691 N N . PRO B 1 30 ? -17.562 8.266 10.875 1 98.31 30 PRO B N 1
ATOM 1692 C CA . PRO B 1 30 ? -17.312 9.508 10.133 1 98.31 30 PRO B CA 1
ATOM 1693 C C . PRO B 1 30 ? -15.82 9.812 9.984 1 98.31 30 PRO B C 1
ATOM 1695 O O . PRO B 1 30 ? -15.039 9.547 10.898 1 98.31 30 PRO B O 1
ATOM 1698 N N . LEU B 1 31 ? -15.469 10.352 8.797 1 98.69 31 LEU B N 1
ATOM 1699 C CA . LEU B 1 31 ? -14.219 11.078 8.609 1 98.69 31 LEU B CA 1
ATOM 1700 C C . LEU B 1 31 ? -14.25 12.414 9.344 1 98.69 31 LEU B C 1
ATOM 1702 O O . LEU B 1 31 ? -15.086 13.273 9.047 1 98.69 31 LEU B O 1
ATOM 1706 N N . LEU B 1 32 ? -13.375 12.641 10.289 1 98.81 32 LEU B N 1
ATOM 1707 C CA . LEU B 1 32 ? -13.484 13.828 11.141 1 98.81 32 LEU B CA 1
ATOM 1708 C C . LEU B 1 32 ? -12.523 14.914 10.68 1 98.81 32 LEU B C 1
ATOM 1710 O O . LEU B 1 32 ? -12.914 16.078 10.547 1 98.81 32 LEU B O 1
ATOM 1714 N N . THR B 1 33 ? -11.289 14.602 10.492 1 98.88 33 THR B N 1
ATOM 1715 C CA . THR B 1 33 ? -10.328 15.609 10.047 1 98.88 33 THR B CA 1
ATOM 1716 C C . THR B 1 33 ? -9.422 15.047 8.953 1 98.88 33 THR B C 1
ATOM 1718 O O . THR B 1 33 ? -9.25 13.836 8.836 1 98.88 33 THR B O 1
ATOM 1721 N N . VAL B 1 34 ? -8.93 15.867 8.07 1 98.88 34 VAL B N 1
ATOM 1722 C CA . VAL B 1 34 ? -7.977 15.57 7.008 1 98.88 34 VAL B CA 1
ATOM 1723 C C . VAL B 1 34 ? -6.785 16.516 7.098 1 98.88 34 VAL B C 1
ATOM 1725 O O . VAL B 1 34 ? -6.961 17.734 7.184 1 98.88 34 VAL B O 1
ATOM 1728 N N . GLY B 1 35 ? -5.637 16 7.191 1 98.88 35 GLY B N 1
ATOM 1729 C CA . GLY B 1 35 ? -4.41 16.781 7.113 1 98.88 35 GLY B CA 1
ATOM 1730 C C . GLY B 1 35 ? -3.637 16.531 5.828 1 98.88 35 GLY B C 1
ATOM 1731 O O . GLY B 1 35 ? -3.516 15.391 5.375 1 98.88 35 GLY B O 1
ATOM 1732 N N . LEU B 1 36 ? -3.18 17.641 5.203 1 98.88 36 LEU B N 1
ATOM 1733 C CA . LEU B 1 36 ? -2.395 17.547 3.977 1 98.88 36 LEU B CA 1
ATOM 1734 C C . LEU B 1 36 ? -1.14 18.406 4.066 1 98.88 36 LEU B C 1
ATOM 1736 O O . LEU B 1 36 ? -1.179 19.516 4.609 1 98.88 36 LEU B O 1
ATOM 1740 N N . VAL B 1 37 ? -0.07 17.938 3.537 1 98.94 37 VAL B N 1
ATOM 1741 C CA . VAL B 1 37 ? 1.146 18.719 3.311 1 98.94 37 VAL B CA 1
ATOM 1742 C C . VAL B 1 37 ? 1.774 18.312 1.978 1 98.94 37 VAL B C 1
ATOM 1744 O O . VAL B 1 37 ? 1.388 17.312 1.381 1 98.94 37 VAL B O 1
ATOM 1747 N N . THR B 1 38 ? 2.623 19.094 1.495 1 98.75 38 THR B N 1
ATOM 1748 C CA . THR B 1 38 ? 3.357 18.812 0.269 1 98.75 38 THR B CA 1
ATOM 1749 C C . THR B 1 38 ? 4.848 18.656 0.556 1 98.75 38 THR B C 1
ATOM 1751 O O . THR B 1 38 ? 5.457 19.516 1.2 1 98.75 38 THR B O 1
ATOM 1754 N N . LEU B 1 39 ? 5.406 17.547 0.205 1 98.31 39 LEU B N 1
ATOM 1755 C CA . LEU B 1 39 ? 6.852 17.344 0.198 1 98.31 39 LEU B CA 1
ATOM 1756 C C . LEU B 1 39 ? 7.445 17.75 -1.147 1 98.31 39 LEU B C 1
ATOM 1758 O O . LEU B 1 39 ? 7.102 17.172 -2.182 1 98.31 39 LEU B O 1
ATOM 1762 N N . THR B 1 40 ? 8.336 18.719 -1.104 1 96.88 40 THR B N 1
ATOM 1763 C CA . THR B 1 40 ? 8.953 19.172 -2.344 1 96.88 40 THR B CA 1
ATOM 1764 C C . THR B 1 40 ? 10.141 18.297 -2.705 1 96.88 40 THR B C 1
ATOM 1766 O O . THR B 1 40 ? 10.68 17.578 -1.852 1 96.88 40 THR B O 1
ATOM 1769 N N . PRO B 1 41 ? 10.547 18.359 -3.961 1 94.69 41 PRO B N 1
ATOM 1770 C CA . PRO B 1 41 ? 11.727 17.578 -4.371 1 94.69 41 PRO B CA 1
ATOM 1771 C C . PRO B 1 41 ? 12.977 17.969 -3.59 1 94.69 41 PRO B C 1
ATOM 1773 O O . PRO B 1 41 ? 13.922 17.172 -3.514 1 94.69 41 PRO B O 1
ATOM 1776 N N . GLN B 1 42 ? 13.031 19.109 -2.994 1 92.31 42 GLN B N 1
ATOM 1777 C CA . GLN B 1 42 ? 14.172 19.562 -2.211 1 92.31 42 GLN B CA 1
ATOM 1778 C C . GLN B 1 42 ? 14.109 19.047 -0.78 1 92.31 42 GLN B C 1
ATOM 1780 O O . GLN B 1 42 ? 15.055 19.219 -0.006 1 92.31 42 GLN B O 1
ATOM 1785 N N . GLY B 1 43 ? 13 18.375 -0.463 1 94 43 GLY B N 1
ATOM 1786 C CA . GLY B 1 43 ? 12.891 17.781 0.856 1 94 43 GLY B CA 1
ATOM 1787 C C . GLY B 1 43 ? 12.188 18.672 1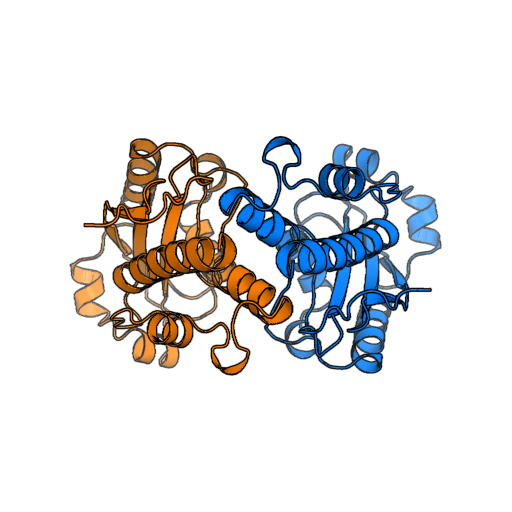.863 1 94 43 GLY B C 1
ATOM 1788 O O . GLY B 1 43 ? 12.25 18.422 3.07 1 94 43 GLY B O 1
ATOM 1789 N N . GLU B 1 44 ? 11.516 19.656 1.354 1 96 44 GLU B N 1
ATOM 1790 C CA . GLU B 1 44 ? 10.789 20.562 2.232 1 96 44 GLU B CA 1
ATOM 1791 C C . GLU B 1 44 ? 9.328 20.141 2.377 1 96 44 GLU B C 1
ATOM 1793 O O . GLU B 1 44 ? 8.695 19.719 1.407 1 96 44 GLU B O 1
ATOM 1798 N N . VAL B 1 45 ? 8.875 20.266 3.592 1 97.81 45 VAL B N 1
ATOM 1799 C CA . VAL B 1 45 ? 7.457 20.031 3.844 1 97.81 45 VAL B CA 1
ATOM 1800 C C . VAL B 1 45 ? 6.727 21.375 3.912 1 97.81 45 VAL B C 1
ATOM 1802 O O . VAL B 1 45 ? 7.02 22.203 4.777 1 97.81 45 VAL B O 1
ATOM 1805 N N . THR B 1 46 ? 5.77 21.547 3.002 1 98.31 46 THR B N 1
ATOM 1806 C CA . THR B 1 46 ? 5.148 22.844 2.824 1 98.31 46 THR B CA 1
ATOM 1807 C C . THR B 1 46 ? 3.633 22.719 2.713 1 98.31 46 THR B C 1
ATOM 1809 O O . THR B 1 46 ? 3.094 21.609 2.805 1 98.31 46 THR B O 1
ATOM 1812 N N . ARG B 1 47 ? 2.93 23.859 2.721 1 98.62 47 ARG B N 1
ATOM 1813 C CA . ARG B 1 47 ? 1.52 24.016 2.379 1 98.62 47 ARG B CA 1
ATOM 1814 C C . ARG B 1 47 ? 0.634 23.203 3.328 1 98.62 47 ARG B C 1
ATOM 1816 O O . ARG B 1 47 ? -0.208 22.422 2.885 1 98.62 47 ARG B O 1
ATOM 1823 N N . PRO B 1 48 ? 0.815 23.438 4.578 1 98.81 48 PRO B N 1
ATOM 1824 C CA . PRO B 1 48 ? -0.064 22.734 5.516 1 98.81 48 PRO B CA 1
ATOM 1825 C C . PRO B 1 48 ? -1.536 23.078 5.324 1 98.81 48 PRO B C 1
ATOM 1827 O O . PRO B 1 48 ? -1.867 24.25 5.094 1 98.81 48 PRO B O 1
ATOM 1830 N N . LEU B 1 49 ? -2.379 22.094 5.316 1 98.88 49 LEU B N 1
ATOM 1831 C CA . LEU B 1 49 ? -3.828 22.266 5.27 1 98.88 49 LEU B CA 1
ATOM 1832 C C . LEU B 1 49 ? -4.52 21.297 6.227 1 98.88 49 LEU B C 1
ATOM 1834 O O . LEU B 1 49 ? -4.277 20.094 6.176 1 98.88 49 LEU B O 1
ATOM 1838 N N . HIS B 1 50 ? -5.27 21.797 7.125 1 98.81 50 HIS B N 1
ATOM 1839 C CA . HIS B 1 50 ? -6.016 21.016 8.102 1 98.81 50 HIS B CA 1
ATOM 1840 C C . HIS B 1 50 ? -7.516 21.266 7.977 1 98.81 50 HIS B C 1
ATOM 1842 O O . HIS B 1 50 ? -7.98 22.391 8.164 1 98.81 50 HIS B O 1
ATOM 1848 N N . LEU B 1 51 ? -8.227 20.234 7.613 1 98.88 51 LEU B N 1
ATOM 1849 C CA . LEU B 1 51 ? -9.656 20.359 7.344 1 98.88 51 LEU B CA 1
ATOM 1850 C C . LEU B 1 51 ? -10.469 19.547 8.344 1 98.88 51 LEU B C 1
ATOM 1852 O O . LEU B 1 51 ? -10.023 18.484 8.797 1 98.88 51 LEU B O 1
ATOM 1856 N N . ARG B 1 52 ? -11.617 20.047 8.742 1 98.75 52 ARG B N 1
ATOM 1857 C CA . ARG B 1 52 ? -12.578 19.391 9.617 1 98.75 52 ARG B CA 1
ATOM 1858 C C . ARG B 1 52 ? -13.891 19.109 8.891 1 98.75 52 ARG B C 1
ATOM 1860 O O . ARG B 1 52 ? -14.469 20.016 8.281 1 98.75 52 ARG B O 1
ATOM 1867 N N . VAL B 1 53 ? -14.383 17.922 8.953 1 98.88 53 VAL B N 1
ATOM 1868 C CA . VAL B 1 53 ? -15.547 17.5 8.18 1 98.88 53 VAL B CA 1
ATOM 1869 C C . VAL B 1 53 ? -16.781 17.453 9.078 1 98.88 53 VAL B C 1
ATOM 1871 O O . VAL B 1 53 ? -16.781 16.734 10.086 1 98.88 53 VAL B O 1
ATOM 1874 N N . ARG B 1 54 ? -17.797 18.125 8.695 1 98.56 54 ARG B N 1
ATOM 1875 C CA . ARG B 1 54 ? -19.047 18.156 9.453 1 98.56 54 ARG B CA 1
ATOM 1876 C C . ARG B 1 54 ? -19.969 17.016 9.039 1 98.56 54 ARG B C 1
ATOM 1878 O O . ARG B 1 54 ? -20.062 16.688 7.855 1 98.56 54 ARG B O 1
ATOM 1885 N N . HIS B 1 55 ? -20.594 16.422 10 1 97.94 55 HIS B N 1
ATOM 1886 C CA . HIS B 1 55 ? -21.594 15.406 9.75 1 97.94 55 HIS B CA 1
ATOM 1887 C C . HIS B 1 55 ? -22.891 15.719 10.484 1 97.94 55 HIS B C 1
ATOM 1889 O O . HIS B 1 55 ? -22.891 16.438 11.492 1 97.94 55 HIS B O 1
ATOM 1895 N N . GLU B 1 56 ? -23.969 15.281 9.969 1 95.38 56 GLU B N 1
ATOM 1896 C CA . GLU B 1 56 ? -25.266 15.445 10.641 1 95.38 56 GLU B CA 1
ATOM 1897 C C . GLU B 1 56 ? -25.328 14.586 11.898 1 95.38 56 GLU B C 1
ATOM 1899 O O . GLU B 1 56 ? -25.906 15 12.914 1 95.38 56 GLU B O 1
ATOM 1904 N N . HIS B 1 57 ? -24.844 13.43 11.766 1 95.38 57 HIS B N 1
ATOM 1905 C CA . HIS B 1 57 ? -24.766 12.477 12.875 1 95.38 57 HIS B CA 1
ATOM 1906 C C . HIS B 1 57 ? -23.359 11.906 13.008 1 95.38 57 HIS B C 1
ATOM 1908 O O . HIS B 1 57 ? -22.703 11.641 12 1 95.38 57 HIS B O 1
ATOM 1914 N N . TYR B 1 58 ? -22.969 11.805 14.242 1 97.75 58 TYR B N 1
ATOM 1915 C CA . TYR B 1 58 ? -21.641 11.266 14.516 1 97.75 58 TYR B CA 1
ATOM 1916 C C . TYR B 1 58 ? -21.734 9.891 15.172 1 97.75 58 TYR B C 1
ATOM 1918 O O . TYR B 1 58 ? -21.891 9.789 16.391 1 97.75 58 TYR B O 1
ATOM 1926 N N . GLU B 1 59 ? -21.625 8.844 14.367 1 98.12 59 GLU B N 1
ATOM 1927 C CA . GLU B 1 59 ? -21.5 7.496 14.914 1 98.12 59 GLU B CA 1
ATOM 1928 C C . GLU B 1 59 ? -20.031 7.168 15.219 1 98.12 59 GLU B C 1
ATOM 1930 O O . GLU B 1 59 ? -19.297 6.73 14.336 1 98.12 59 GLU B O 1
ATOM 1935 N N . VAL B 1 60 ? -19.672 7.312 16.531 1 98.38 60 VAL B N 1
ATOM 1936 C CA . VAL B 1 60 ? -18.25 7.215 16.844 1 98.38 60 VAL B CA 1
ATOM 1937 C C . VAL B 1 60 ? -18.016 6.082 17.844 1 98.38 60 VAL B C 1
ATOM 1939 O O . VAL B 1 60 ? -18.938 5.648 18.531 1 98.38 60 VAL B O 1
ATOM 1942 N N . GLU B 1 61 ? -16.828 5.574 17.797 1 98.44 61 GLU B N 1
ATOM 1943 C CA . GLU B 1 61 ? -16.359 4.613 18.781 1 98.44 61 GLU B CA 1
ATOM 1944 C C . GLU B 1 61 ? -15.539 5.301 19.875 1 98.44 61 GLU B C 1
ATOM 1946 O O . GLU B 1 61 ? -14.727 6.184 19.594 1 98.44 61 GLU B O 1
ATOM 1951 N N . GLU B 1 62 ? -15.703 4.828 21.125 1 97.62 62 GLU B N 1
ATOM 1952 C CA . GLU B 1 62 ? -15.016 5.418 22.266 1 97.62 62 GLU B CA 1
ATOM 1953 C C . GLU B 1 62 ? -13.5 5.32 22.109 1 97.62 62 GLU B C 1
ATOM 1955 O O . GLU B 1 62 ? -12.773 6.27 22.422 1 97.62 62 GLU B O 1
ATOM 1960 N N . GLU B 1 63 ? -13.07 4.199 21.641 1 97.44 63 GLU B N 1
ATOM 1961 C CA . GLU B 1 63 ? -11.633 3.977 21.5 1 97.44 63 GLU B CA 1
ATOM 1962 C C . GLU B 1 63 ? -11.023 4.957 20.5 1 97.44 63 GLU B C 1
ATOM 1964 O O . GLU B 1 63 ? -9.953 5.516 20.75 1 97.44 63 GLU B O 1
ATOM 1969 N N . ALA B 1 64 ? -11.68 5.148 19.375 1 97.5 64 ALA B N 1
ATOM 1970 C CA . ALA B 1 64 ? -11.188 6.07 18.344 1 97.5 64 ALA B CA 1
ATOM 1971 C C . ALA B 1 64 ? -11.141 7.5 18.875 1 97.5 64 ALA B C 1
ATOM 1973 O O . ALA B 1 64 ? -10.156 8.211 18.656 1 97.5 64 ALA B O 1
ATOM 1974 N N . MET B 1 65 ? -12.188 7.934 19.609 1 97.81 65 MET B N 1
ATOM 1975 C CA . MET B 1 65 ? -12.258 9.289 20.141 1 97.81 65 MET B CA 1
ATOM 1976 C C . MET B 1 65 ? -11.219 9.508 21.234 1 97.81 65 MET B C 1
ATOM 1978 O O . MET B 1 65 ? -10.672 10.609 21.359 1 97.81 65 MET B O 1
ATOM 1982 N N . ALA B 1 66 ? -10.984 8.484 22.016 1 97.31 66 ALA B N 1
ATOM 1983 C CA . ALA B 1 66 ? -9.969 8.57 23.062 1 97.31 66 ALA B CA 1
ATOM 1984 C C . ALA B 1 66 ? -8.578 8.75 22.453 1 97.31 66 ALA B C 1
ATOM 1986 O O . ALA B 1 66 ? -7.727 9.438 23.016 1 97.31 66 ALA B O 1
ATOM 1987 N N . VAL B 1 67 ? -8.344 8.156 21.359 1 96.62 67 VAL B N 1
ATOM 1988 C CA . VAL B 1 67 ? -7.043 8.195 20.688 1 96.62 67 VAL B CA 1
ATOM 1989 C C . VAL B 1 67 ? -6.824 9.57 20.062 1 96.62 67 VAL B C 1
ATOM 1991 O O . VAL B 1 67 ? -5.777 10.195 20.281 1 96.62 67 VAL B O 1
ATOM 1994 N N . ASN B 1 68 ? -7.809 10.086 19.281 1 97.56 68 ASN B N 1
ATOM 1995 C CA . ASN B 1 68 ? -7.582 11.336 18.547 1 97.56 68 ASN B CA 1
ATOM 1996 C C . ASN B 1 68 ? -7.918 12.547 19.406 1 97.56 68 ASN B C 1
ATOM 1998 O O . ASN B 1 68 ? -7.523 13.672 19.094 1 97.56 68 ASN B O 1
ATOM 2002 N N . GLY B 1 69 ? -8.742 12.344 20.5 1 97.69 69 GLY B N 1
ATOM 2003 C CA . GLY B 1 69 ? -9 13.398 21.453 1 97.69 69 GLY B CA 1
ATOM 2004 C C . GLY B 1 69 ? -9.93 14.477 20.938 1 97.69 69 GLY B C 1
ATOM 2005 O O . GLY B 1 69 ? -9.977 15.578 21.469 1 97.69 69 GLY B O 1
ATOM 2006 N N . ILE B 1 70 ? -10.633 14.227 19.891 1 97.81 70 ILE B N 1
ATOM 2007 C CA . ILE B 1 70 ? -11.484 15.234 19.266 1 97.81 70 ILE B CA 1
ATOM 2008 C C . ILE B 1 70 ? -12.766 15.398 20.094 1 97.81 70 ILE B C 1
ATOM 2010 O O . ILE B 1 70 ? -13.445 14.422 20.391 1 97.81 70 ILE B O 1
ATOM 2014 N N . ASP B 1 71 ? -12.992 16.578 20.5 1 97.62 71 ASP B N 1
ATOM 2015 C CA . ASP B 1 71 ? -14.281 16.938 21.094 1 97.62 71 ASP B CA 1
ATOM 2016 C C . ASP B 1 71 ? -15.328 17.203 20.016 1 97.62 71 ASP B C 1
ATOM 2018 O O . ASP B 1 71 ? -15.203 18.156 19.234 1 97.62 71 ASP B O 1
ATOM 2022 N N . LEU B 1 72 ? -16.406 16.469 20.031 1 97.5 72 LEU B N 1
ATOM 2023 C CA . LEU B 1 72 ? -17.359 16.484 18.906 1 97.5 72 LEU B CA 1
ATOM 2024 C C . LEU B 1 72 ? -18.109 17.812 18.859 1 97.5 72 LEU B C 1
ATOM 2026 O O . LEU B 1 72 ? -18.453 18.281 17.766 1 97.5 72 LEU B O 1
ATOM 2030 N N . ALA B 1 73 ? -18.422 18.359 20 1 97.25 73 ALA B N 1
ATOM 2031 C CA . ALA B 1 73 ? -19.141 19.641 20 1 97.25 73 ALA B CA 1
ATOM 2032 C C . ALA B 1 73 ? -18.297 20.75 19.391 1 97.25 73 ALA B C 1
ATOM 2034 O O . ALA B 1 73 ? -18.766 21.469 18.516 1 97.25 73 ALA B O 1
ATOM 2035 N N . THR B 1 74 ? -17.094 20.891 19.859 1 97.75 74 THR B N 1
ATOM 2036 C CA . THR B 1 74 ? -16.156 21.875 19.312 1 97.75 74 THR B CA 1
ATOM 2037 C C . THR B 1 74 ? -15.898 21.594 17.844 1 97.75 74 THR B C 1
ATOM 2039 O O . THR B 1 74 ? -15.859 22.516 17.016 1 97.75 74 THR B O 1
ATOM 2042 N N . HIS B 1 75 ? -15.688 20.297 17.516 1 98.31 75 HIS B N 1
ATOM 2043 C CA . HIS B 1 75 ? -15.469 19.891 16.125 1 98.31 75 HIS B CA 1
ATOM 2044 C C . HIS B 1 75 ? -16.625 20.328 15.234 1 98.31 75 HIS B C 1
ATOM 2046 O O . HIS B 1 75 ? -16.406 20.969 14.203 1 98.31 75 HIS B O 1
ATOM 2052 N N . HIS B 1 76 ? -17.828 20 15.672 1 98 7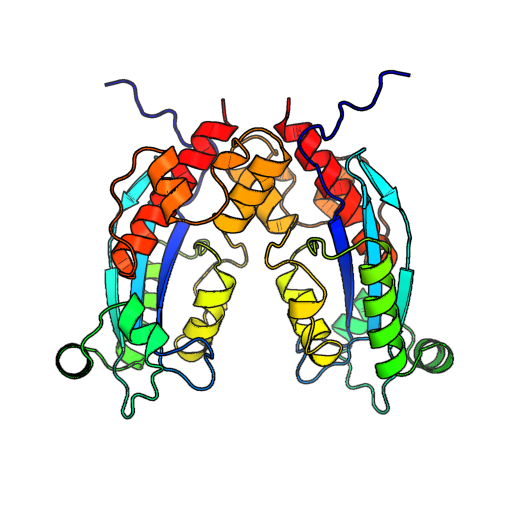6 HIS B N 1
ATOM 2053 C CA . HIS B 1 76 ? -19 20.312 14.867 1 98 76 HIS B CA 1
ATOM 2054 C C . HIS B 1 76 ? -19.109 21.812 14.617 1 98 76 HIS B C 1
ATOM 2056 O O . HIS B 1 76 ? -19.453 22.234 13.516 1 98 76 HIS B O 1
ATOM 2062 N N . ALA B 1 77 ? -18.781 22.578 15.555 1 97.75 77 ALA B N 1
ATOM 2063 C CA . ALA B 1 77 ? -18.938 24.031 15.492 1 97.75 77 ALA B CA 1
ATOM 2064 C C . ALA B 1 77 ? -17.953 24.656 14.508 1 97.75 77 ALA B C 1
ATOM 2066 O O . ALA B 1 77 ? -18.219 25.719 13.938 1 97.75 77 ALA B O 1
ATOM 2067 N N . THR B 1 78 ? -16.859 24.016 14.25 1 97.69 78 THR B N 1
ATOM 2068 C CA . THR B 1 78 ? -15.797 24.609 13.445 1 97.69 78 THR B CA 1
ATOM 2069 C C . THR B 1 78 ? -15.641 23.859 12.125 1 97.69 78 THR B C 1
ATOM 2071 O O . THR B 1 78 ? -14.906 24.297 11.242 1 97.69 78 THR B O 1
ATOM 2074 N N . ALA B 1 79 ? -16.297 22.766 11.992 1 98.5 79 ALA B N 1
ATOM 2075 C CA . ALA B 1 79 ? -16.156 21.906 10.82 1 98.5 79 ALA B CA 1
ATOM 2076 C C . ALA B 1 79 ? -16.875 22.484 9.617 1 98.5 79 ALA B C 1
ATOM 2078 O O . ALA B 1 79 ? -17.719 23.391 9.766 1 98.5 79 ALA B O 1
ATOM 2079 N N . GLN B 1 80 ? -16.453 22.109 8.5 1 98.5 80 GLN B N 1
ATOM 2080 C CA . GLN B 1 80 ? -17.062 22.531 7.242 1 98.5 80 GLN B CA 1
ATOM 2081 C C . GLN B 1 80 ? -17.875 21.406 6.621 1 98.5 80 GLN B C 1
ATOM 2083 O O . GLN B 1 80 ? -17.656 20.234 6.93 1 98.5 80 GLN B O 1
ATOM 2088 N N . ALA B 1 81 ? -18.797 21.812 5.703 1 98.31 81 ALA B N 1
ATOM 2089 C CA . ALA B 1 81 ? -19.594 20.828 4.98 1 98.31 81 ALA B CA 1
ATOM 2090 C C . ALA B 1 81 ? -18.703 19.922 4.125 1 98.31 81 ALA B C 1
ATOM 2092 O O . ALA B 1 81 ? -17.688 20.375 3.578 1 98.31 81 ALA B O 1
ATOM 2093 N N . PRO B 1 82 ? -19.078 18.656 4.016 1 98.19 82 PRO B N 1
ATOM 2094 C CA . PRO B 1 82 ? -18.266 17.703 3.254 1 98.19 82 PRO B CA 1
ATOM 2095 C C . PRO B 1 82 ? -17.922 18.219 1.856 1 98.19 82 PRO B C 1
ATOM 2097 O O . PRO B 1 82 ? -16.781 18.078 1.402 1 98.19 82 PRO B O 1
ATOM 2100 N N . GLU B 1 83 ? -18.844 18.812 1.188 1 97.88 83 GLU B N 1
ATOM 2101 C CA . GLU B 1 83 ? -18.609 19.297 -0.165 1 97.88 83 GLU B CA 1
ATOM 2102 C C . GLU B 1 83 ? -17.547 20.406 -0.173 1 97.88 83 GLU B C 1
ATOM 2104 O O . GLU B 1 83 ? -16.75 20.5 -1.112 1 97.88 83 GLU B O 1
ATOM 2109 N N . GLU B 1 84 ? -17.594 21.219 0.829 1 98.56 84 GLU B N 1
ATOM 2110 C CA . GLU B 1 84 ? -16.578 22.266 0.957 1 98.56 84 GLU B CA 1
ATOM 2111 C C . GLU B 1 84 ? -15.195 21.688 1.208 1 98.56 84 GLU B C 1
ATOM 2113 O O . GLU B 1 84 ? -14.211 22.156 0.646 1 98.56 84 GLU B O 1
ATOM 2118 N N . VAL B 1 85 ? -15.172 20.672 2.021 1 98.75 85 VAL B N 1
ATOM 2119 C CA . VAL B 1 85 ? -13.906 20 2.309 1 98.75 85 VAL B CA 1
ATOM 2120 C C . VAL B 1 85 ? -13.375 19.328 1.041 1 98.75 85 VAL B C 1
ATOM 2122 O O . VAL B 1 85 ? -12.188 19.453 0.725 1 98.75 85 VAL B O 1
ATOM 2125 N N . ALA B 1 86 ? -14.227 18.656 0.328 1 98.62 86 ALA B N 1
ATOM 2126 C CA . ALA B 1 86 ? -13.859 18.016 -0.931 1 98.62 86 ALA B CA 1
ATOM 2127 C C . ALA B 1 86 ? -13.25 19.016 -1.902 1 98.62 86 ALA B C 1
ATOM 2129 O O . ALA B 1 86 ? -12.203 18.766 -2.492 1 98.62 86 ALA B O 1
ATOM 2130 N N . GLU B 1 87 ? -13.883 20.125 -2.021 1 98.5 87 GLU B N 1
ATOM 2131 C CA . GLU B 1 87 ? -13.398 21.156 -2.938 1 98.5 87 GLU B CA 1
ATOM 2132 C C . GLU B 1 87 ? -12.062 21.719 -2.479 1 98.5 87 GLU B C 1
ATOM 2134 O O . GLU B 1 87 ? -11.203 22.047 -3.301 1 98.5 87 GLU B O 1
ATOM 2139 N N . ALA B 1 88 ? -11.945 21.906 -1.185 1 98.69 88 ALA B N 1
ATOM 2140 C CA . ALA B 1 88 ? -10.672 22.391 -0.649 1 98.69 88 ALA B CA 1
ATOM 2141 C C . ALA B 1 88 ? -9.531 21.438 -1.005 1 98.69 88 ALA B C 1
ATOM 2143 O O . ALA B 1 88 ? -8.438 21.875 -1.369 1 98.69 88 ALA B O 1
ATOM 2144 N N . VAL B 1 89 ? -9.758 20.156 -0.897 1 98.5 89 VAL B N 1
ATOM 2145 C CA . VAL B 1 89 ? -8.742 19.156 -1.238 1 98.5 89 VAL B CA 1
ATOM 2146 C C . VAL B 1 89 ? -8.438 19.234 -2.734 1 98.5 89 VAL B C 1
ATOM 2148 O O . VAL B 1 89 ? -7.273 19.188 -3.139 1 98.5 89 VAL B O 1
ATOM 2151 N N . ARG B 1 90 ? -9.5 19.328 -3.561 1 98.38 90 ARG B N 1
ATOM 2152 C CA . ARG B 1 90 ? -9.312 19.438 -5.004 1 98.38 90 ARG B CA 1
ATOM 2153 C C . ARG B 1 90 ? -8.461 20.656 -5.348 1 98.38 90 ARG B C 1
ATOM 2155 O O . ARG B 1 90 ? -7.547 20.578 -6.172 1 98.38 90 ARG B O 1
ATOM 2162 N N . ALA B 1 91 ? -8.812 21.75 -4.719 1 98.44 91 ALA B N 1
ATOM 2163 C CA . ALA B 1 91 ? -8.078 22.984 -4.961 1 98.44 91 ALA B CA 1
ATOM 2164 C C . ALA B 1 91 ? -6.625 22.859 -4.504 1 98.44 91 ALA B C 1
ATOM 2166 O O . ALA B 1 91 ? -5.715 23.359 -5.168 1 98.44 91 ALA B O 1
ATOM 2167 N N . TYR B 1 92 ? -6.445 22.297 -3.385 1 98.62 92 TYR B N 1
ATOM 2168 C CA . TYR B 1 92 ? -5.102 22.047 -2.867 1 98.62 92 TYR B CA 1
ATOM 2169 C C . TYR B 1 92 ? -4.258 21.281 -3.879 1 98.62 92 TYR B C 1
ATOM 2171 O O . TYR B 1 92 ? -3.125 21.672 -4.172 1 98.62 92 TYR B O 1
ATOM 2179 N N . ALA B 1 93 ? -4.801 20.172 -4.355 1 98.12 93 ALA B N 1
ATOM 2180 C CA . ALA B 1 93 ? -4.105 19.328 -5.324 1 98.12 93 ALA B CA 1
ATOM 2181 C C . ALA B 1 93 ? -3.824 20.094 -6.613 1 98.12 93 ALA B C 1
ATOM 2183 O O . ALA B 1 93 ? -2.73 20 -7.176 1 98.12 93 ALA B O 1
ATOM 2184 N N . ARG B 1 94 ? -4.777 20.812 -7.059 1 97.31 94 ARG B N 1
ATOM 2185 C CA . ARG B 1 94 ? -4.648 21.562 -8.297 1 97.31 94 ARG B CA 1
ATOM 2186 C C . ARG B 1 94 ? -3.494 22.562 -8.219 1 97.31 94 ARG B C 1
ATOM 2188 O O . ARG B 1 94 ? -2.805 22.797 -9.211 1 97.31 94 ARG B O 1
ATOM 2195 N N . ALA B 1 95 ? -3.336 23.141 -7.086 1 97.69 95 ALA B N 1
ATOM 2196 C CA . ALA B 1 95 ? -2.287 24.141 -6.891 1 97.69 95 ALA B CA 1
ATOM 2197 C C . ALA B 1 95 ? -0.903 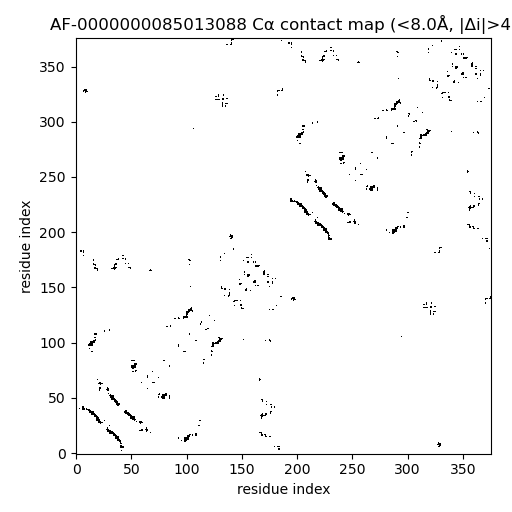23.516 -7 1 97.69 95 ALA B C 1
ATOM 2199 O O . ALA B 1 95 ? 0.062 24.172 -7.387 1 97.69 95 ALA B O 1
ATOM 2200 N N . VAL B 1 96 ? -0.76 22.328 -6.637 1 95.62 96 VAL B N 1
ATOM 2201 C CA . VAL B 1 96 ? 0.509 21.609 -6.711 1 95.62 96 VAL B CA 1
ATOM 2202 C C . VAL B 1 96 ? 0.658 20.969 -8.094 1 95.62 96 VAL B C 1
ATOM 2204 O O . VAL B 1 96 ? 1.733 21.016 -8.695 1 95.62 96 VAL B O 1
ATOM 2207 N N . GLY B 1 97 ? -0.47 20.422 -8.57 1 93.38 97 GLY B N 1
ATOM 2208 C CA . GLY B 1 97 ? -0.512 19.609 -9.781 1 93.38 97 GLY B CA 1
ATOM 2209 C C . GLY B 1 97 ? -0.95 18.188 -9.539 1 93.38 97 GLY B C 1
ATOM 2210 O O . GLY B 1 97 ? -1.169 17.781 -8.398 1 93.38 97 GLY B O 1
ATOM 2211 N N . ARG B 1 98 ? -1.217 17.469 -10.664 1 93 98 ARG B N 1
ATOM 2212 C CA . ARG B 1 98 ? -1.59 16.062 -10.539 1 93 98 ARG B CA 1
ATOM 2213 C C . ARG B 1 98 ? -0.394 15.211 -10.117 1 93 98 ARG B C 1
ATOM 2215 O O . ARG B 1 98 ? 0.375 14.75 -10.961 1 93 98 ARG B O 1
ATOM 2222 N N . VAL B 1 99 ? -0.233 15.156 -8.812 1 97.06 99 VAL B N 1
ATOM 2223 C CA . VAL B 1 99 ? 0.927 14.477 -8.242 1 97.06 99 VAL B CA 1
ATOM 2224 C C . VAL B 1 99 ? 0.469 13.281 -7.41 1 97.06 99 VAL B C 1
ATOM 2226 O O . VAL B 1 99 ? -0.731 13.031 -7.281 1 97.06 99 VAL B O 1
ATOM 2229 N N . MET B 1 100 ? 1.458 12.5 -6.875 1 97.69 100 MET B N 1
ATOM 2230 C CA . MET B 1 100 ? 1.154 11.297 -6.102 1 97.69 100 MET B CA 1
ATOM 2231 C C . MET B 1 100 ? 0.662 11.664 -4.707 1 97.69 100 MET B C 1
ATOM 2233 O O . MET B 1 100 ? 1.05 12.695 -4.152 1 97.69 100 MET B O 1
ATOM 2237 N N . LEU B 1 101 ? -0.194 10.805 -4.234 1 98.38 101 LEU B N 1
ATOM 2238 C CA . LEU B 1 101 ? -0.639 10.875 -2.846 1 98.38 101 LEU B CA 1
ATOM 2239 C C . LEU B 1 101 ? 0.134 9.891 -1.975 1 98.38 101 LEU B C 1
ATOM 2241 O O . LEU B 1 101 ? 0.363 8.75 -2.375 1 98.38 101 LEU B O 1
ATOM 2245 N N . GLY B 1 102 ? 0.599 10.367 -0.854 1 98.62 102 GLY B N 1
ATOM 2246 C CA . GLY B 1 102 ? 1.33 9.547 0.095 1 98.62 102 GLY B CA 1
ATOM 2247 C C . GLY B 1 102 ? 0.736 9.57 1.49 1 98.62 102 GLY B C 1
ATOM 2248 O O . GLY B 1 102 ? -0.069 10.445 1.812 1 98.62 102 GLY B O 1
ATOM 2249 N N . GLY B 1 103 ? 1.133 8.641 2.273 1 98.75 103 GLY B N 1
ATOM 2250 C CA . GLY B 1 103 ? 0.71 8.516 3.658 1 98.75 103 GLY B CA 1
ATOM 2251 C C . GLY B 1 103 ? 1.424 7.402 4.402 1 98.75 103 GLY B C 1
ATOM 2252 O O . GLY B 1 103 ? 2.412 6.855 3.91 1 98.75 103 GLY B O 1
ATOM 2253 N N . HIS B 1 104 ? 1.032 7.133 5.609 1 98.81 104 HIS B N 1
ATOM 2254 C CA . HIS B 1 104 ? 1.451 6.008 6.438 1 98.81 104 HIS B CA 1
ATOM 2255 C C . HIS B 1 104 ? 0.295 5.043 6.684 1 98.81 104 HIS B C 1
ATOM 2257 O O . HIS B 1 104 ? -0.636 5.359 7.426 1 98.81 104 HIS B O 1
ATOM 2263 N N . ASN B 1 105 ? 0.449 3.805 6.09 1 96.94 105 ASN B N 1
ATOM 2264 C CA . ASN B 1 105 ? -0.73 2.949 6 1 96.94 105 ASN B CA 1
ATOM 2265 C C . ASN B 1 105 ? -1.866 3.639 5.25 1 96.94 105 ASN B C 1
ATOM 2267 O O . ASN B 1 105 ? -2.98 3.748 5.766 1 96.94 105 ASN B O 1
ATOM 2271 N N . LEU B 1 106 ? -1.489 4.062 4.051 1 97.69 106 LEU B N 1
ATOM 2272 C CA . LEU B 1 106 ? -2.299 4.969 3.244 1 97.69 106 LEU B CA 1
ATOM 2273 C C . LEU B 1 106 ? -3.648 4.34 2.91 1 97.69 106 LEU B C 1
ATOM 2275 O O . LEU B 1 106 ? -4.645 5.047 2.754 1 97.69 106 LEU B O 1
ATOM 2279 N N . ALA B 1 107 ? -3.729 3.02 2.812 1 94.56 107 ALA B N 1
ATOM 2280 C CA . ALA B 1 107 ? -4.969 2.332 2.467 1 94.56 107 ALA B CA 1
ATOM 2281 C C . ALA B 1 107 ? -6.09 2.697 3.439 1 94.56 107 ALA B C 1
ATOM 2283 O O . ALA B 1 107 ? -7.254 2.791 3.047 1 94.56 107 ALA B O 1
ATOM 2284 N N . TYR B 1 108 ? -5.695 2.85 4.656 1 95.88 108 TYR B N 1
ATOM 2285 C CA . TYR B 1 108 ? -6.676 3.236 5.668 1 95.88 108 TYR B CA 1
ATOM 2286 C C . TYR B 1 108 ? -7.305 4.582 5.332 1 95.88 108 TYR B C 1
ATOM 2288 O O . TYR B 1 108 ? -8.531 4.707 5.273 1 95.88 108 TYR B O 1
ATOM 2296 N N . ASP B 1 109 ? -6.473 5.57 5.105 1 98.19 109 ASP B N 1
ATOM 2297 C CA . ASP B 1 109 ? -6.949 6.914 4.785 1 98.19 109 ASP B CA 1
ATOM 2298 C C . ASP B 1 109 ? -7.793 6.91 3.516 1 98.19 109 ASP B C 1
ATOM 2300 O O . ASP B 1 109 ? -8.82 7.59 3.443 1 98.19 109 ASP B O 1
ATOM 2304 N N . LEU B 1 110 ? -7.34 6.199 2.535 1 96.94 110 LEU B N 1
ATOM 2305 C CA . LEU B 1 110 ? -8.047 6.145 1.263 1 96.94 110 LEU B CA 1
ATOM 2306 C C . LEU B 1 110 ? -9.445 5.559 1.445 1 96.94 110 LEU B C 1
ATOM 2308 O O . LEU B 1 110 ? -10.383 5.957 0.751 1 96.94 110 LEU B O 1
ATOM 2312 N N . GLY B 1 111 ? -9.555 4.578 2.377 1 95.56 111 GLY B N 1
ATOM 2313 C CA . GLY B 1 111 ? -10.859 4.008 2.672 1 95.56 111 GLY B CA 1
ATOM 2314 C C . GLY B 1 111 ? -11.875 5.039 3.127 1 95.56 111 GLY B C 1
ATOM 2315 O O . GLY B 1 111 ? -13.055 4.949 2.787 1 95.56 111 GLY B O 1
ATOM 2316 N N . PHE B 1 112 ? -11.453 6.02 3.844 1 98 112 PHE B N 1
ATOM 2317 C CA . PHE B 1 112 ? -12.336 7.07 4.324 1 98 112 PHE B CA 1
ATOM 2318 C C . PHE B 1 112 ? -12.492 8.172 3.283 1 98 112 PHE B C 1
ATOM 2320 O O . PHE B 1 112 ? -13.594 8.68 3.064 1 98 112 PHE B O 1
ATOM 2327 N N . LEU B 1 113 ? -11.414 8.508 2.574 1 98.06 113 LEU B N 1
ATOM 2328 C CA . LEU B 1 113 ? -11.391 9.625 1.64 1 98.06 113 LEU B CA 1
ATOM 2329 C C . LEU B 1 113 ? -12.25 9.344 0.418 1 98.06 113 LEU B C 1
ATOM 2331 O O . LEU B 1 113 ? -12.766 10.266 -0.218 1 98.06 113 LEU B O 1
ATOM 2335 N N . ARG B 1 114 ? -12.398 8.062 0.125 1 95.44 114 ARG B N 1
ATOM 2336 C CA . ARG B 1 114 ? -13.141 7.711 -1.08 1 95.44 114 ARG B CA 1
ATOM 2337 C C . ARG B 1 114 ? -14.586 8.18 -0.988 1 95.44 114 ARG B C 1
ATOM 2339 O O . ARG B 1 114 ? -15.211 8.477 -2.006 1 95.44 114 ARG B O 1
ATOM 2346 N N . TRP B 1 115 ? -15.133 8.297 0.188 1 95.5 115 TRP B N 1
ATOM 2347 C CA . TRP B 1 115 ? -16.5 8.758 0.393 1 95.5 115 TRP B CA 1
ATOM 2348 C C . TRP B 1 115 ? -16.609 10.266 0.199 1 95.5 115 TRP B C 1
ATOM 2350 O O . TRP B 1 115 ? -17.641 10.773 -0.244 1 95.5 115 TRP B O 1
ATOM 2360 N N . LEU B 1 116 ? -15.562 10.945 0.575 1 96.81 116 LEU B N 1
ATOM 2361 C CA . LEU B 1 116 ? -15.492 12.391 0.421 1 96.81 116 LEU B CA 1
ATOM 2362 C C . LEU B 1 116 ? -15.148 12.773 -1.017 1 96.81 116 LEU B C 1
ATOM 2364 O O . LEU B 1 116 ? -15.641 13.773 -1.535 1 96.81 116 LEU B O 1
ATOM 2368 N N . LEU B 1 117 ? -14.258 12.008 -1.621 1 97.44 117 LEU B N 1
ATOM 2369 C CA . LEU B 1 117 ? -13.711 12.266 -2.947 1 97.44 117 LEU B CA 1
ATOM 2370 C C . LEU B 1 117 ? -13.867 11.047 -3.85 1 97.44 117 LEU B C 1
ATOM 2372 O O . LEU B 1 117 ? -12.883 10.391 -4.199 1 97.44 117 LEU B O 1
ATOM 2376 N N . PRO B 1 118 ? -15.078 10.828 -4.336 1 94.88 118 PRO B N 1
ATOM 2377 C CA . PRO B 1 118 ? -15.266 9.695 -5.238 1 94.88 118 PRO B CA 1
ATOM 2378 C C . PRO B 1 118 ? -14.422 9.789 -6.504 1 94.88 118 PRO B C 1
ATOM 2380 O O . PRO B 1 118 ? -14.188 8.781 -7.176 1 94.88 118 PRO B O 1
ATOM 2383 N N . ASP B 1 119 ? -13.938 10.984 -6.848 1 95.31 119 ASP B N 1
ATOM 2384 C CA . ASP B 1 119 ? -13.133 11.219 -8.047 1 95.31 119 ASP B CA 1
ATOM 2385 C C . ASP B 1 119 ? -11.648 11.305 -7.703 1 95.31 119 ASP B C 1
ATOM 2387 O O . ASP B 1 119 ? -10.883 11.977 -8.391 1 95.31 119 ASP B O 1
ATOM 2391 N N . LEU B 1 120 ? -11.234 10.703 -6.629 1 95.19 120 LEU B N 1
ATOM 2392 C CA . LEU B 1 120 ? -9.867 10.773 -6.129 1 95.19 120 LEU B CA 1
ATOM 2393 C C . LEU B 1 120 ? -8.867 10.445 -7.23 1 95.19 120 LEU B C 1
ATOM 2395 O O . LEU B 1 120 ? -7.812 11.078 -7.324 1 95.19 120 LEU B O 1
ATOM 2399 N N . LYS B 1 121 ? -9.195 9.492 -8.062 1 92.5 121 LYS B N 1
ATOM 2400 C CA . LYS B 1 121 ? -8.297 9.023 -9.109 1 92.5 121 LYS B CA 1
ATOM 2401 C C . LYS B 1 121 ? -8.102 10.078 -10.188 1 92.5 121 LYS B C 1
ATOM 2403 O O . LYS B 1 121 ? -7.16 10 -10.984 1 92.5 121 LYS B O 1
ATOM 2408 N N . SER B 1 122 ? -9 10.984 -10.266 1 95.44 122 SER B N 1
ATOM 2409 C CA . SER B 1 122 ? -8.875 12.07 -11.227 1 95.44 122 SER B CA 1
ATOM 2410 C C . SER B 1 122 ? -8.062 13.227 -10.648 1 95.44 122 SER B C 1
ATOM 2412 O O . SER B 1 122 ? -7.578 14.078 -11.398 1 95.44 122 SER B O 1
ATOM 2414 N N . ILE B 1 123 ? -7.91 13.242 -9.344 1 96.38 123 ILE B N 1
ATOM 2415 C CA . ILE B 1 123 ? -7.246 14.336 -8.648 1 96.38 123 ILE B CA 1
ATOM 2416 C C . ILE B 1 123 ? -5.754 14.039 -8.523 1 96.38 123 ILE B C 1
ATOM 2418 O O . ILE B 1 123 ? -4.922 14.93 -8.688 1 96.38 123 ILE B O 1
ATOM 2422 N N . PHE B 1 124 ? -5.461 12.812 -8.305 1 97 124 PHE B N 1
ATOM 2423 C CA . PHE B 1 124 ? -4.086 12.398 -8.047 1 97 124 PHE B CA 1
ATOM 2424 C C . PHE B 1 124 ? -3.615 11.398 -9.102 1 97 124 PHE B C 1
ATOM 2426 O O . PHE B 1 124 ? -4.434 10.773 -9.773 1 97 124 PHE B O 1
ATOM 2433 N N . ARG B 1 125 ? -2.287 11.289 -9.211 1 95.38 125 ARG B N 1
ATOM 2434 C CA . ARG B 1 125 ? -1.718 10.234 -10.047 1 95.38 125 ARG B CA 1
ATOM 2435 C C . ARG B 1 125 ? -1.989 8.859 -9.461 1 95.38 125 ARG B C 1
ATOM 2437 O O . ARG B 1 125 ? -2.264 8.727 -8.266 1 95.38 125 ARG B O 1
ATOM 2444 N N . ARG B 1 126 ? -1.86 7.867 -10.305 1 90.75 126 ARG B N 1
ATOM 2445 C CA . ARG B 1 126 ? -2.16 6.492 -9.922 1 90.75 126 ARG B CA 1
ATOM 2446 C C . ARG B 1 126 ? -1.151 5.977 -8.898 1 90.75 126 ARG B C 1
ATOM 2448 O O . ARG B 1 126 ? -1.503 5.207 -8 1 90.75 126 ARG B O 1
ATOM 2455 N N . GLY B 1 127 ? 0.052 6.398 -8.992 1 93.75 127 GLY B 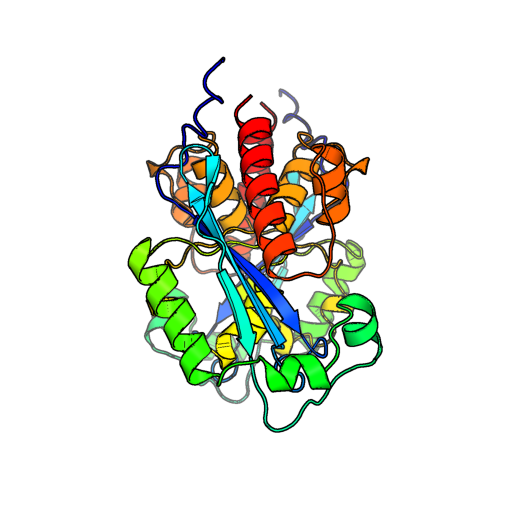N 1
ATOM 2456 C CA . GLY B 1 127 ? 1.076 5.973 -8.055 1 93.75 127 GLY B CA 1
ATOM 2457 C C . GLY B 1 127 ? 0.833 6.469 -6.641 1 93.75 127 GLY B C 1
ATOM 2458 O O . GLY B 1 127 ? 0.239 7.531 -6.445 1 93.75 127 GLY B O 1
ATOM 2459 N N . ARG B 1 128 ? 1.242 5.629 -5.637 1 96.56 128 ARG B N 1
ATOM 2460 C CA . ARG B 1 128 ? 1.092 5.957 -4.223 1 96.56 128 ARG B CA 1
ATOM 2461 C C . ARG B 1 128 ? 2.412 5.793 -3.479 1 96.56 128 ARG B C 1
ATOM 2463 O O . ARG B 1 128 ? 3.301 5.066 -3.932 1 96.56 128 ARG B O 1
ATOM 2470 N N . VAL B 1 129 ? 2.482 6.523 -2.416 1 97.88 129 VAL B N 1
ATOM 2471 C CA . VAL B 1 129 ? 3.602 6.391 -1.489 1 97.88 129 VAL B CA 1
ATOM 2472 C C . VAL B 1 129 ? 3.082 6.004 -0.106 1 97.88 129 VAL B C 1
ATOM 2474 O O . VAL B 1 129 ? 2.111 6.582 0.385 1 97.88 129 VAL B O 1
ATOM 2477 N N . ASP B 1 130 ? 3.729 4.973 0.443 1 98.62 130 ASP B N 1
ATOM 2478 C CA . ASP B 1 130 ? 3.35 4.523 1.779 1 98.62 130 ASP B CA 1
ATOM 2479 C C . ASP B 1 130 ? 4.578 4.309 2.658 1 98.62 130 ASP B C 1
ATOM 2481 O O . ASP B 1 130 ? 5.332 3.352 2.459 1 98.62 130 ASP B O 1
ATOM 2485 N N . THR B 1 131 ? 4.742 5.133 3.66 1 98.69 131 THR B N 1
ATOM 2486 C CA . THR B 1 131 ? 5.961 5.109 4.461 1 98.69 131 THR B CA 1
ATOM 2487 C C . THR B 1 131 ? 6.02 3.85 5.32 1 98.69 131 THR B C 1
ATOM 2489 O O . THR B 1 131 ? 7.102 3.391 5.688 1 98.69 131 THR B O 1
ATOM 2492 N N . LYS B 1 132 ? 4.832 3.305 5.68 1 98.5 132 LYS B N 1
ATOM 2493 C CA . LYS B 1 132 ? 4.844 2.068 6.453 1 98.5 132 LYS B CA 1
ATOM 2494 C C . LYS B 1 132 ? 5.422 0.914 5.641 1 98.5 132 LYS B C 1
ATOM 2496 O O . LYS B 1 132 ? 6.281 0.177 6.125 1 98.5 132 LYS B O 1
ATOM 2501 N N . LEU B 1 133 ? 4.988 0.753 4.41 1 98.06 133 LEU B N 1
ATOM 2502 C CA . LEU B 1 133 ? 5.48 -0.299 3.529 1 98.06 133 LEU B CA 1
ATOM 2503 C C . LEU B 1 133 ? 6.945 -0.062 3.168 1 98.06 133 LEU B C 1
ATOM 2505 O O . LEU B 1 133 ? 7.719 -1.013 3.049 1 98.06 133 LEU B O 1
ATOM 2509 N N . THR B 1 134 ? 7.266 1.202 2.965 1 97.69 134 THR B N 1
ATOM 2510 C CA . THR B 1 134 ? 8.648 1.553 2.682 1 97.69 134 THR B CA 1
ATOM 2511 C C . THR B 1 134 ? 9.562 1.145 3.838 1 97.69 134 THR B C 1
ATOM 2513 O O . THR B 1 134 ? 10.609 0.539 3.625 1 97.69 134 THR B O 1
ATOM 2516 N N . ALA B 1 135 ? 9.133 1.502 5.055 1 97.69 135 ALA B N 1
ATOM 2517 C CA . ALA B 1 135 ? 9.906 1.135 6.234 1 97.69 135 ALA B CA 1
ATOM 2518 C C . ALA B 1 135 ? 10.055 -0.38 6.348 1 97.69 135 ALA B C 1
ATOM 2520 O O . ALA B 1 135 ? 11.133 -0.886 6.656 1 97.69 135 ALA B O 1
ATOM 2521 N N . GLN B 1 136 ? 8.969 -1.108 6.098 1 96.75 136 GLN B N 1
ATOM 2522 C CA . GLN B 1 136 ? 9 -2.566 6.133 1 96.75 136 GLN B CA 1
ATOM 2523 C C . GLN B 1 136 ? 10.047 -3.119 5.168 1 96.75 136 GLN B C 1
ATOM 2525 O O . GLN B 1 136 ? 10.812 -4.02 5.523 1 96.75 136 GLN B O 1
ATOM 2530 N N . PHE B 1 137 ? 10.047 -2.586 3.986 1 96.94 137 PHE B N 1
ATOM 2531 C CA . PHE B 1 137 ? 11.023 -3.006 2.984 1 96.94 137 PHE B CA 1
ATOM 2532 C C . PHE B 1 137 ? 12.445 -2.742 3.463 1 96.94 137 PHE B C 1
ATOM 2534 O O . PHE B 1 137 ? 13.32 -3.6 3.326 1 96.94 137 PHE B O 1
ATOM 2541 N N . LEU B 1 138 ? 12.664 -1.599 4.008 1 95.88 138 LEU B N 1
ATOM 2542 C CA . LEU B 1 138 ? 14.008 -1.22 4.422 1 95.88 138 LEU B CA 1
ATOM 2543 C C . LEU B 1 138 ? 14.453 -2.037 5.629 1 95.88 138 LEU B C 1
ATOM 2545 O O . LEU B 1 138 ? 15.648 -2.275 5.812 1 95.88 138 LEU B O 1
ATOM 2549 N N . LEU B 1 139 ? 13.484 -2.426 6.488 1 95.38 139 LEU B N 1
ATOM 2550 C CA . LEU B 1 139 ? 13.805 -3.387 7.539 1 95.38 139 LEU B CA 1
ATOM 2551 C C . LEU B 1 139 ? 14.258 -4.715 6.945 1 95.38 139 LEU B C 1
ATOM 2553 O O . LEU B 1 139 ? 15.258 -5.285 7.383 1 95.38 139 LEU B O 1
ATOM 2557 N N . HIS B 1 140 ? 13.547 -5.172 5.941 1 95.25 140 HIS B N 1
ATOM 2558 C CA . HIS B 1 140 ? 13.883 -6.426 5.277 1 95.25 140 HIS B CA 1
ATOM 2559 C C . HIS B 1 140 ? 15.234 -6.332 4.574 1 95.25 140 HIS B C 1
ATOM 2561 O O . HIS B 1 140 ? 15.953 -7.328 4.469 1 95.25 140 HIS B O 1
ATOM 2567 N N . ALA B 1 141 ? 15.578 -5.152 4.102 1 93.75 141 ALA B N 1
ATOM 2568 C CA . ALA B 1 141 ? 16.828 -4.934 3.371 1 93.75 141 ALA B CA 1
ATOM 2569 C C . ALA B 1 141 ? 18 -4.73 4.332 1 93.75 141 ALA B C 1
ATOM 2571 O O . ALA B 1 141 ? 19.156 -4.664 3.904 1 93.75 141 ALA B O 1
ATOM 2572 N N . GLY B 1 142 ? 17.734 -4.547 5.562 1 92.38 142 GLY B N 1
ATOM 2573 C CA . GLY B 1 142 ? 18.766 -4.355 6.562 1 92.38 142 GLY B CA 1
ATOM 2574 C C . GLY B 1 142 ? 19.266 -2.922 6.645 1 92.38 142 GLY B C 1
ATOM 2575 O O . GLY B 1 142 ? 20.281 -2.646 7.27 1 92.38 142 GLY B O 1
ATOM 2576 N N . ILE B 1 143 ? 18.578 -2.039 5.965 1 92.88 143 ILE B N 1
ATOM 2577 C CA . ILE B 1 143 ? 18.953 -0.628 5.961 1 92.88 143 ILE B CA 1
ATOM 2578 C C . ILE B 1 143 ? 18.422 0.046 7.223 1 92.88 143 ILE B C 1
ATOM 2580 O O . ILE B 1 143 ? 19.094 0.88 7.824 1 92.88 143 ILE B O 1
ATOM 2584 N N . LEU B 1 144 ? 17.156 -0.242 7.547 1 94.25 144 LEU B N 1
ATOM 2585 C CA . LEU B 1 144 ? 16.562 0.185 8.805 1 94.25 144 LEU B CA 1
ATOM 2586 C C . LEU B 1 144 ? 16.719 -0.893 9.875 1 94.25 144 LEU B C 1
ATOM 2588 O O . LEU B 1 144 ? 16.453 -2.07 9.617 1 94.25 144 LEU B O 1
ATOM 2592 N N . PRO B 1 145 ? 17.234 -0.524 11.07 1 94.19 145 PRO B N 1
ATOM 2593 C CA . PRO B 1 145 ? 17.344 -1.535 12.125 1 94.19 145 PRO B CA 1
ATOM 2594 C C . PRO B 1 145 ? 15.992 -2.131 12.508 1 94.19 145 PRO B C 1
ATOM 2596 O O . PRO B 1 145 ? 14.992 -1.412 12.57 1 94.19 145 PRO B O 1
ATOM 2599 N N . ARG B 1 146 ? 15.969 -3.396 12.812 1 92.25 146 ARG B N 1
ATOM 2600 C CA . ARG B 1 146 ? 14.734 -4.117 13.109 1 92.25 146 ARG B CA 1
ATOM 2601 C C . ARG B 1 146 ? 14.023 -3.516 14.32 1 92.25 146 ARG B C 1
ATOM 2603 O O . ARG B 1 146 ? 12.797 -3.504 14.391 1 92.25 146 ARG B O 1
ATOM 2610 N N . LYS B 1 147 ? 14.734 -3.043 15.258 1 94.75 147 LYS B N 1
ATOM 2611 C CA . LYS B 1 147 ? 14.172 -2.533 16.516 1 94.75 147 LYS B CA 1
ATOM 2612 C C . LYS B 1 147 ? 13.32 -1.293 16.266 1 94.75 147 LYS B C 1
ATOM 2614 O O . LYS B 1 147 ? 12.516 -0.905 17.109 1 94.75 147 LYS B O 1
ATOM 2619 N N . VAL B 1 148 ? 13.531 -0.591 15.156 1 96.06 148 VAL B N 1
ATOM 2620 C CA . VAL B 1 148 ? 12.797 0.638 14.867 1 96.06 148 VAL B CA 1
ATOM 2621 C C . VAL B 1 148 ? 11.32 0.317 14.617 1 96.06 148 VAL B C 1
ATOM 2623 O O . VAL B 1 148 ? 10.438 1.001 15.141 1 96.06 148 VAL B O 1
ATOM 2626 N N . GLY B 1 149 ? 11.062 -0.758 13.773 1 96.06 149 GLY B N 1
ATOM 2627 C CA . GLY B 1 149 ? 9.703 -1.111 13.414 1 96.06 149 GLY B CA 1
ATOM 2628 C C . GLY B 1 149 ? 9.109 -0.205 12.352 1 96.06 149 GLY B C 1
ATOM 2629 O O . GLY B 1 149 ? 9.836 0.504 11.656 1 96.06 149 GLY B O 1
ATOM 2630 N N . THR B 1 150 ? 7.707 -0.29 12.242 1 97.94 150 THR B N 1
ATOM 2631 C CA . THR B 1 150 ? 7.094 0.44 11.141 1 97.94 150 THR B CA 1
ATOM 2632 C C . THR B 1 150 ? 6.109 1.481 11.664 1 97.94 150 THR B C 1
ATOM 2634 O O . THR B 1 150 ? 5.562 2.271 10.891 1 97.94 150 THR B O 1
ATOM 2637 N N . PRO B 1 151 ? 5.816 1.498 13.039 1 97.75 151 PRO B N 1
ATOM 2638 C CA . PRO B 1 151 ? 4.914 2.541 13.539 1 97.75 151 PRO B CA 1
ATOM 2639 C C . PRO B 1 151 ? 5.469 3.949 13.336 1 97.75 151 PRO B C 1
ATOM 2641 O O . PRO B 1 151 ? 6.676 4.168 13.477 1 97.75 151 PRO B O 1
ATOM 2644 N N . LEU B 1 152 ? 4.582 4.871 13.023 1 98.5 152 LEU B N 1
ATOM 2645 C CA . LEU B 1 152 ? 5.012 6.223 12.695 1 98.5 152 LEU B CA 1
ATOM 2646 C C . LEU B 1 152 ? 5.766 6.855 13.859 1 98.5 152 LEU B C 1
ATOM 2648 O O . LEU B 1 152 ? 6.77 7.543 13.648 1 98.5 152 LEU B O 1
ATOM 2652 N N . ASP B 1 153 ? 5.23 6.664 15.039 1 97.81 153 ASP B N 1
ATOM 2653 C CA . ASP B 1 153 ? 5.863 7.258 16.219 1 97.81 153 ASP B CA 1
ATOM 2654 C C . ASP B 1 153 ? 7.27 6.699 16.422 1 97.81 153 ASP B C 1
ATOM 2656 O O . ASP B 1 153 ? 8.188 7.434 16.797 1 97.81 153 ASP B O 1
ATOM 2660 N N . GLN B 1 154 ? 7.473 5.41 16.156 1 98.25 154 GLN B N 1
ATOM 2661 C CA . GLN B 1 154 ? 8.789 4.793 16.297 1 98.25 154 GLN B CA 1
ATOM 2662 C C . GLN B 1 154 ? 9.742 5.301 15.219 1 98.25 154 GLN B C 1
ATOM 2664 O O . GLN B 1 154 ? 10.922 5.555 15.492 1 98.25 154 GLN B O 1
ATOM 2669 N N . LEU B 1 155 ? 9.242 5.402 13.969 1 98.62 155 LEU B N 1
ATOM 2670 C CA . LEU B 1 155 ? 10.062 5.949 12.891 1 98.62 155 LEU B CA 1
ATOM 2671 C C . LEU B 1 155 ? 10.453 7.395 13.18 1 98.62 155 LEU B C 1
ATOM 2673 O O . LEU B 1 155 ? 11.609 7.777 12.992 1 98.62 155 LEU B O 1
ATOM 2677 N N . ALA B 1 156 ? 9.461 8.242 13.633 1 98.5 156 ALA B N 1
ATOM 2678 C CA . ALA B 1 156 ? 9.734 9.633 13.992 1 98.5 156 ALA B CA 1
ATOM 2679 C C . ALA B 1 156 ? 10.82 9.719 15.055 1 98.5 156 ALA B C 1
ATOM 2681 O O . ALA B 1 156 ? 11.758 10.516 14.938 1 98.5 156 ALA B O 1
ATOM 2682 N N . LYS B 1 157 ? 10.695 8.883 16.047 1 98.25 157 LYS B N 1
ATOM 2683 C CA . LYS B 1 157 ? 11.688 8.844 17.125 1 98.25 157 LYS B CA 1
ATOM 2684 C C . LYS B 1 157 ? 13.062 8.461 16.594 1 98.25 157 LYS B C 1
ATOM 2686 O O . LYS B 1 157 ? 14.07 9.07 16.953 1 98.25 157 LYS B O 1
ATOM 2691 N N . TYR B 1 158 ? 13.117 7.434 15.805 1 98.12 158 TYR B N 1
ATOM 2692 C CA . TYR B 1 158 ? 14.367 6.961 15.219 1 98.12 158 TYR B CA 1
ATOM 2693 C C . TYR B 1 158 ? 15.086 8.086 14.484 1 98.12 158 TYR B C 1
ATOM 2695 O O . TYR B 1 158 ? 16.312 8.195 14.555 1 98.12 158 TYR B O 1
ATOM 2703 N N . PHE B 1 159 ? 14.367 8.938 13.758 1 97.75 159 PHE B N 1
ATOM 2704 C CA . PHE B 1 159 ? 14.969 9.992 12.945 1 97.75 159 PHE B CA 1
ATOM 2705 C C . PHE B 1 159 ? 15.094 11.289 13.742 1 97.75 159 PHE B C 1
ATOM 2707 O O . PHE B 1 159 ? 15.461 12.328 13.195 1 97.75 159 PHE B O 1
ATOM 2714 N N . GLY B 1 160 ? 14.656 11.297 14.984 1 97.94 160 GLY B N 1
ATOM 2715 C CA . GLY B 1 160 ? 14.797 12.461 15.852 1 97.94 160 GLY B CA 1
ATOM 2716 C C . GLY B 1 160 ? 13.797 13.555 15.555 1 97.94 160 GLY B C 1
ATOM 2717 O O . GLY B 1 160 ? 14.094 14.742 15.711 1 97.94 160 GLY B O 1
ATOM 2718 N N . LEU B 1 161 ? 12.672 13.18 15.086 1 97.44 161 LEU B N 1
ATOM 2719 C CA . LEU B 1 161 ? 11.625 14.148 14.758 1 97.44 161 LEU B CA 1
ATOM 2720 C C . LEU B 1 161 ? 10.695 14.375 15.945 1 97.44 161 LEU B C 1
ATOM 2722 O O . LEU B 1 161 ? 10.32 13.422 16.625 1 97.44 161 LEU B O 1
ATOM 2726 N N . ALA B 1 162 ? 10.359 15.609 16.219 1 95.5 162 ALA B N 1
ATOM 2727 C CA . ALA B 1 162 ? 9.297 15.891 17.172 1 95.5 162 ALA B CA 1
ATOM 2728 C C . ALA B 1 162 ? 7.945 15.43 16.641 1 95.5 162 ALA B C 1
ATOM 2730 O O . ALA B 1 162 ? 7.629 15.641 15.469 1 95.5 162 ALA B O 1
ATOM 2731 N N . TYR B 1 163 ? 7.254 14.734 17.484 1 94.12 163 TYR B N 1
ATOM 2732 C CA . TYR B 1 163 ? 6.008 14.156 17 1 94.12 163 TYR B CA 1
ATOM 2733 C C . TYR B 1 163 ? 4.953 14.117 18.094 1 94.12 163 TYR B C 1
ATOM 2735 O O . TYR B 1 163 ? 5.156 13.484 19.141 1 94.12 163 TYR B O 1
ATOM 2743 N N . GLN B 1 164 ? 3.936 14.859 17.922 1 92.94 164 GLN B N 1
ATOM 2744 C CA . GLN B 1 164 ? 2.705 14.719 18.688 1 92.94 164 GLN B CA 1
ATOM 2745 C C . GLN B 1 164 ? 1.612 14.039 17.859 1 92.94 164 GLN B C 1
ATOM 2747 O O . GLN B 1 164 ? 0.897 14.703 17.109 1 92.94 164 GLN B O 1
ATOM 2752 N N . ALA B 1 165 ? 1.347 12.789 18.188 1 90.75 165 ALA B N 1
ATOM 2753 C CA . ALA B 1 165 ? 0.528 11.93 17.344 1 90.75 165 ALA B CA 1
ATOM 2754 C C . ALA B 1 165 ? -0.953 12.273 17.484 1 90.75 165 ALA B C 1
ATOM 2756 O O . ALA B 1 165 ? -1.354 12.945 18.438 1 90.75 165 ALA B O 1
ATOM 2757 N N . HIS B 1 166 ? -1.65 11.875 16.516 1 93.75 166 HIS B N 1
ATOM 2758 C CA . HIS B 1 166 ? -3.105 11.781 16.516 1 93.75 166 HIS B CA 1
ATOM 2759 C C . HIS B 1 166 ? -3.742 13.141 16.203 1 93.75 166 HIS B C 1
ATOM 2761 O O . HIS B 1 166 ? -4.852 13.422 16.672 1 93.75 166 HIS B O 1
ATOM 2767 N N . ASP B 1 167 ? -3.074 13.93 15.586 1 95.69 167 ASP B N 1
ATOM 2768 C CA . ASP B 1 167 ? -3.523 15.086 14.812 1 95.69 167 ASP B CA 1
ATOM 2769 C C . ASP B 1 167 ? -3.24 14.891 13.328 1 95.69 167 ASP B C 1
ATOM 2771 O O . ASP B 1 167 ? -2.098 14.656 12.93 1 95.69 167 ASP B O 1
ATOM 2775 N N . ALA B 1 168 ? -4.32 15.023 12.531 1 98.44 168 ALA B N 1
ATOM 2776 C CA . ALA B 1 168 ? -4.199 14.633 11.133 1 98.44 168 ALA B CA 1
ATOM 2777 C C . ALA B 1 168 ? -3.109 15.43 10.43 1 98.44 168 ALA B C 1
ATOM 2779 O O . ALA B 1 168 ? -2.334 14.883 9.641 1 98.44 168 ALA B O 1
ATOM 2780 N N . LEU B 1 169 ? -3.076 16.75 10.664 1 98.69 169 LEU B N 1
ATOM 2781 C CA . LEU B 1 169 ? -2.072 17.594 10.008 1 98.69 169 LEU B CA 1
ATOM 2782 C C . LEU B 1 169 ? -0.673 17.234 10.508 1 98.69 169 LEU B C 1
ATOM 2784 O O . LEU B 1 169 ? 0.255 17.094 9.711 1 98.69 169 LEU B O 1
ATOM 2788 N N . GLU B 1 170 ? -0.515 17.094 11.828 1 98.5 170 GLU B N 1
ATOM 2789 C CA . GLU B 1 170 ? 0.778 16.734 12.398 1 98.5 170 GLU B CA 1
ATOM 2790 C C . GLU B 1 170 ? 1.236 15.367 11.898 1 98.5 170 GLU B C 1
ATOM 2792 O O . GLU B 1 170 ? 2.406 15.188 11.555 1 98.5 170 GLU B O 1
ATOM 2797 N N . ASP B 1 171 ? 0.33 14.414 11.898 1 98.81 171 ASP B N 1
ATOM 2798 C CA . ASP B 1 171 ? 0.672 13.078 11.422 1 98.81 171 ASP B CA 1
ATOM 2799 C C . ASP B 1 171 ? 1.086 13.109 9.953 1 98.81 171 ASP B C 1
ATOM 2801 O O . ASP B 1 171 ? 2.025 12.414 9.555 1 98.81 171 ASP B O 1
ATOM 2805 N N . ALA B 1 172 ? 0.375 13.891 9.086 1 98.88 172 ALA B N 1
ATOM 2806 C CA . ALA B 1 172 ? 0.754 14.039 7.684 1 98.88 172 ALA B CA 1
ATOM 2807 C C . ALA B 1 172 ? 2.143 14.664 7.555 1 98.88 172 ALA B C 1
ATOM 2809 O O . ALA B 1 172 ? 2.959 14.211 6.746 1 98.88 172 ALA B O 1
ATOM 2810 N N . ARG B 1 173 ? 2.4 15.711 8.328 1 98.75 173 ARG B N 1
ATOM 2811 C CA . ARG B 1 173 ? 3.688 16.391 8.312 1 98.75 173 ARG B CA 1
ATOM 2812 C C . ARG B 1 173 ? 4.824 15.445 8.672 1 98.75 173 ARG B C 1
ATOM 2814 O O . ARG B 1 173 ? 5.824 15.367 7.961 1 98.75 173 ARG B O 1
ATOM 2821 N N . VAL B 1 174 ? 4.648 14.766 9.742 1 98.81 174 VAL B N 1
ATOM 2822 C CA . VAL B 1 174 ? 5.688 13.859 10.219 1 98.81 174 VAL B CA 1
ATOM 2823 C C . VAL B 1 174 ? 5.883 12.719 9.211 1 98.81 174 VAL B C 1
ATOM 2825 O O . VAL B 1 174 ? 7.012 12.289 8.969 1 98.81 174 VAL B O 1
ATOM 2828 N N . THR B 1 175 ? 4.789 12.227 8.648 1 98.88 175 THR B N 1
ATOM 2829 C CA . THR B 1 175 ? 4.883 11.203 7.613 1 98.88 175 THR B CA 1
ATOM 2830 C C . THR B 1 175 ? 5.75 11.688 6.449 1 98.88 175 THR B C 1
ATOM 2832 O O . THR B 1 175 ? 6.613 10.953 5.973 1 98.88 175 THR B O 1
ATOM 2835 N N . ALA B 1 176 ? 5.512 12.922 5.988 1 98.69 176 ALA B N 1
ATOM 2836 C CA . ALA B 1 176 ? 6.305 13.492 4.902 1 98.69 176 ALA B CA 1
ATOM 2837 C C . ALA B 1 176 ? 7.781 13.578 5.285 1 98.69 176 ALA B C 1
ATOM 2839 O O . ALA B 1 176 ? 8.656 13.219 4.496 1 98.69 176 ALA B O 1
ATOM 2840 N N . TRP B 1 177 ? 8.062 14.008 6.5 1 98.38 177 TRP B N 1
ATOM 2841 C CA . TRP B 1 177 ? 9.438 14.094 6.977 1 98.38 177 TRP B CA 1
ATOM 2842 C C . TRP B 1 177 ? 10.078 12.711 7.039 1 98.38 177 TRP B C 1
ATOM 2844 O O . TRP B 1 177 ? 11.242 12.547 6.668 1 98.38 177 TRP B O 1
ATOM 2854 N N . VAL B 1 178 ? 9.32 11.773 7.527 1 98.44 178 VAL B N 1
ATOM 2855 C CA . VAL B 1 178 ? 9.828 10.406 7.602 1 98.44 178 VAL B CA 1
ATOM 2856 C C . VAL B 1 178 ? 10.18 9.906 6.203 1 98.44 178 VAL B C 1
ATOM 2858 O O . VAL B 1 178 ? 11.227 9.281 6.008 1 98.44 178 VAL B O 1
ATOM 2861 N N . TYR B 1 179 ? 9.328 10.188 5.219 1 98.06 179 TYR B N 1
ATOM 2862 C CA . TYR B 1 179 ? 9.617 9.758 3.855 1 98.06 179 TYR B CA 1
ATOM 2863 C C . TYR B 1 179 ? 10.922 10.367 3.357 1 98.06 179 TYR B C 1
ATOM 2865 O O . TYR B 1 179 ? 11.75 9.68 2.752 1 98.06 179 TYR B O 1
ATOM 2873 N N . ALA B 1 180 ? 11.086 11.625 3.588 1 97 180 ALA B N 1
ATOM 2874 C CA . ALA B 1 180 ? 12.312 12.312 3.191 1 97 180 ALA B CA 1
ATOM 2875 C C . ALA B 1 180 ? 13.531 11.664 3.842 1 97 180 ALA B C 1
ATOM 2877 O O . ALA B 1 180 ? 14.555 11.453 3.182 1 97 180 ALA B O 1
ATOM 2878 N N . GLU B 1 181 ? 13.414 11.359 5.121 1 96.44 181 GLU B N 1
ATOM 2879 C CA . GLU B 1 181 ? 14.523 10.75 5.844 1 96.44 181 GLU B CA 1
ATOM 2880 C C . GLU B 1 181 ? 14.82 9.344 5.32 1 96.44 181 GLU B C 1
ATOM 2882 O O . GLU B 1 181 ? 15.984 8.938 5.254 1 96.44 181 GLU B O 1
ATOM 2887 N N . LEU B 1 182 ? 13.781 8.602 4.996 1 96.38 182 LEU B N 1
ATOM 2888 C CA . LEU B 1 182 ? 13.977 7.27 4.426 1 96.38 182 LEU B CA 1
ATOM 2889 C C . LEU B 1 182 ? 14.711 7.355 3.094 1 96.38 182 LEU B C 1
ATOM 2891 O O . LEU B 1 182 ? 15.578 6.523 2.803 1 96.38 182 LEU B O 1
ATOM 2895 N N . LEU B 1 183 ? 14.336 8.328 2.271 1 95.5 183 LEU B N 1
ATOM 2896 C CA . LEU B 1 183 ? 15.031 8.547 1.005 1 95.5 183 LEU B CA 1
ATOM 2897 C C . LEU B 1 183 ? 16.5 8.859 1.234 1 95.5 183 LEU B C 1
ATOM 2899 O O . LEU B 1 183 ? 17.375 8.312 0.555 1 95.5 183 LEU B O 1
ATOM 2903 N N . ARG B 1 184 ? 16.797 9.664 2.205 1 92.88 184 ARG B N 1
ATOM 2904 C CA . ARG B 1 184 ? 18.172 10.039 2.514 1 92.88 184 ARG B CA 1
ATOM 2905 C C . ARG B 1 184 ? 18.953 8.836 3.021 1 92.88 184 ARG B C 1
ATOM 2907 O O . ARG B 1 184 ? 20.125 8.656 2.656 1 92.88 184 ARG B O 1
ATOM 2914 N N . LEU B 1 185 ? 18.312 8.07 3.822 1 91.31 185 LEU B N 1
ATOM 2915 C CA . LEU B 1 185 ? 18.938 6.879 4.402 1 91.31 185 LEU B CA 1
ATOM 2916 C C . LEU B 1 185 ? 19.328 5.887 3.314 1 91.31 185 LEU B C 1
ATOM 2918 O O . LEU B 1 185 ? 20.359 5.211 3.43 1 91.31 185 LEU B O 1
ATOM 2922 N N . THR B 1 186 ? 18.531 5.734 2.301 1 89.88 186 THR B N 1
ATOM 2923 C CA . THR B 1 186 ? 18.734 4.746 1.246 1 89.88 186 THR B CA 1
ATOM 2924 C C . THR B 1 186 ? 19.734 5.242 0.214 1 89.88 186 THR B C 1
ATOM 2926 O O . THR B 1 186 ? 20.484 4.449 -0.368 1 89.88 186 THR B O 1
ATOM 2929 N N . ALA B 1 187 ? 19.75 6.508 -0.118 1 78.56 187 ALA B N 1
ATOM 2930 C CA . ALA B 1 187 ? 20.656 7.102 -1.089 1 78.56 187 ALA B CA 1
ATOM 2931 C C . ALA B 1 187 ? 22.109 6.992 -0.619 1 78.56 187 ALA B C 1
ATOM 2933 O O . ALA B 1 187 ? 23.047 7.074 -1.425 1 78.56 187 ALA B O 1
ATOM 2934 N N . ARG B 1 188 ? 22.422 6.727 0.57 1 64.56 188 ARG B N 1
ATOM 2935 C CA . ARG B 1 188 ? 23.781 6.676 1.094 1 64.56 188 ARG B CA 1
ATOM 2936 C C . ARG B 1 188 ? 24.422 5.316 0.831 1 64.56 188 ARG B C 1
ATOM 2938 O O . ARG B 1 188 ? 23.734 4.293 0.824 1 64.56 188 ARG B O 1
#

InterPro domains:
  IPR012337 Ribonuclease H-like superfamily [SSF53098] (8-184)
  IPR013520 Ribonuclease H-like domain [PF00929] (15-178)
  IPR013520 Ribonuclease H-like domain [SM00479] (13-188)
  IPR036397 Ribonuclease H superfamily [G3DSA:3.30.420.10] (9-188)

pLDDT: mean 94.43, std 11.1, range [27.48, 98.94]

Radius of gyration: 21.26 Å; Cα contacts (8 Å, |Δi|>4): 723; chains: 2; bounding box: 54×52×46 Å

Nearest PDB structures (foldseek):
  4js5-assembly2_B  TM=8.494E-01  e=3.458E-09  Escherichia coli K-12
  4js4-assembly3_B  TM=7.916E-01  e=4.411E-09  Escherichia coli K-12
  4jrq-assembly3_B  TM=7.954E-01  e=1.901E-08  Escherichia coli K-12
  3c94-assembly1_A  TM=7.860E-01  e=2.577E-08  Escherichia coli
  6sty-assembly1_A  TM=7.063E-01  e=1.920E-07  Homo sapiens

Foldseek 3Di:
DPQPPQLVVDDAKEKEKFWQWQDQALVQIATAKMWIWIQGSSGDTHDIDIAGEADPDGDHDPVSCVQLVDDVVVSNVPHDYLQVVLVVVLVVLVVRDQEEYEYAVVVSVCSNCCVSCVPVCVSHPPDYYHQLVLQVVCCVVVLDPPVQHRDLVSLCVVVVHDADPNGTNRRRRSRSNSVSVSSVSVVD/DPQQPQLVVDDAKEKEKFWQWQDQALVQTATAKMWIWIQGSSGDTHDIDIAGEADPDGDHDPVSCVQLVDDVVVSNVPHDYLQVVLVVVLVVLVVRDQEEYEYAVVVSVCSNCCVSCVPVCVSHPPDYYHQLVLQVVCCVVVLDPPVQHRDLVSLCVVVVHDADPNGTNRRRRSRSNSVSVSSSSVVD